Protein AF-Q9Z9C9-F1 (afdb_monomer)

Organism: Chlamydia pneumoniae (NCBI:txid83558)

Nearest PDB structures (foldseek):
  5h6o-assembly1_A  TM=8.754E-01  e=2.403E-16  Vibrio cholerae
  4mlq-assembly1_A  TM=8.747E-01  e=1.125E-15  Priestia megaterium
  5ov6-assembly1_A  TM=8.388E-01  e=1.574E-15  Priestia megaterium
  5ov5-assembly1_A  TM=8.427E-01  e=5.633E-15  Priestia megaterium
  5ov4-assembly1_A  TM=8.118E-01  e=3.079E-15  Priestia megaterium

Mean predicted aligned error: 3.87 Å

Structure (mmCIF, N/CA/C/O backbone):
data_AF-Q9Z9C9-F1
#
_entry.id   AF-Q9Z9C9-F1
#
loop_
_atom_site.group_PDB
_atom_site.id
_atom_site.type_symbol
_atom_site.label_atom_id
_atom_site.label_alt_id
_atom_site.label_comp_id
_atom_site.label_asym_id
_atom_site.label_entity_id
_atom_site.label_seq_id
_atom_site.pdbx_PDB_ins_code
_atom_site.Cartn_x
_atom_site.Cartn_y
_atom_site.Cartn_z
_atom_site.occupancy
_atom_site.B_iso_or_equiv
_atom_site.auth_seq_id
_atom_site.auth_comp_id
_atom_site.auth_asym_id
_atom_site.auth_atom_id
_atom_site.pdbx_PDB_model_num
ATOM 1 N N . MET A 1 1 ? -10.775 2.055 28.359 1.00 61.12 1 MET A N 1
ATOM 2 C CA . MET A 1 1 ? -11.093 1.690 26.958 1.00 61.12 1 MET A CA 1
ATOM 3 C C . MET A 1 1 ? -10.958 0.187 26.729 1.00 61.12 1 MET A C 1
ATOM 5 O O . MET A 1 1 ? -11.946 -0.417 26.340 1.00 61.12 1 MET A O 1
ATOM 9 N N . LEU A 1 2 ? -9.813 -0.433 27.066 1.00 72.75 2 LEU A N 1
ATOM 10 C CA . LEU A 1 2 ? -9.635 -1.893 26.977 1.00 72.75 2 LEU A CA 1
ATOM 11 C C . LEU A 1 2 ? -10.763 -2.685 27.653 1.00 72.75 2 LEU A C 1
ATOM 13 O O . LEU A 1 2 ? -11.357 -3.546 27.015 1.00 72.75 2 LEU A O 1
ATOM 17 N N . SER A 1 3 ? -11.109 -2.349 28.904 1.00 75.12 3 SER A N 1
ATOM 18 C CA . SER A 1 3 ? -12.158 -3.047 29.666 1.00 75.12 3 SER A CA 1
ATOM 19 C C . SER A 1 3 ? -13.507 -3.103 28.944 1.00 75.12 3 SER A C 1
ATOM 21 O O . SER A 1 3 ? -14.187 -4.116 29.036 1.00 75.12 3 SER A O 1
ATOM 23 N N . VAL A 1 4 ? -13.852 -2.057 28.182 1.00 89.44 4 VAL A N 1
ATOM 24 C CA . VAL A 1 4 ? -15.104 -1.984 27.416 1.00 89.44 4 VAL A CA 1
ATOM 25 C C . VAL A 1 4 ? -15.107 -3.011 26.288 1.00 89.44 4 VAL A C 1
ATOM 27 O O . VAL A 1 4 ? -16.108 -3.681 26.087 1.00 89.44 4 VAL A O 1
ATOM 30 N N . CYS A 1 5 ? -13.986 -3.201 25.587 1.00 92.81 5 CYS A N 1
ATOM 31 C CA . CYS A 1 5 ? -13.915 -4.198 24.515 1.00 92.81 5 CYS A CA 1
ATOM 32 C C . CYS A 1 5 ? -14.002 -5.634 25.060 1.00 92.81 5 CYS A C 1
ATOM 34 O O . CYS A 1 5 ? -14.605 -6.492 24.426 1.00 92.81 5 CYS A O 1
ATOM 36 N N . TYR A 1 6 ? -13.457 -5.897 26.256 1.00 94.31 6 TYR A N 1
ATOM 37 C CA . TYR A 1 6 ? -13.533 -7.219 26.894 1.00 94.31 6 TYR A CA 1
ATOM 38 C C . TYR A 1 6 ? -14.922 -7.574 27.443 1.00 94.31 6 TYR A C 1
ATOM 40 O O . TYR A 1 6 ? -15.181 -8.763 27.641 1.00 94.31 6 TYR A O 1
ATOM 48 N N . SER A 1 7 ? -15.793 -6.590 27.688 1.00 93.06 7 SER A N 1
ATOM 49 C CA . SER A 1 7 ? -17.176 -6.797 28.140 1.00 93.06 7 SER A CA 1
ATOM 50 C C . SER A 1 7 ? -18.229 -6.584 27.047 1.00 93.06 7 SER A C 1
ATOM 52 O O . SER A 1 7 ? -19.399 -6.893 27.264 1.00 93.06 7 SER A O 1
ATOM 54 N N . ASP A 1 8 ? -17.843 -6.078 25.874 1.00 93.56 8 ASP A N 1
ATOM 55 C CA . ASP A 1 8 ? -18.760 -5.846 24.761 1.00 93.56 8 ASP A CA 1
ATOM 56 C C . ASP A 1 8 ? -19.165 -7.174 24.080 1.00 93.56 8 ASP A C 1
ATOM 58 O O . ASP A 1 8 ? -18.287 -7.935 23.659 1.00 93.56 8 ASP A O 1
ATOM 62 N N . PRO A 1 9 ? -20.468 -7.473 23.910 1.00 91.88 9 PRO A N 1
ATOM 63 C CA . PRO A 1 9 ? -20.922 -8.727 23.297 1.00 91.88 9 PRO A CA 1
ATOM 64 C C . PRO A 1 9 ? -20.456 -8.945 21.851 1.00 91.88 9 PRO A C 1
ATOM 66 O O . PRO A 1 9 ? -20.365 -10.084 21.407 1.00 91.88 9 PRO A O 1
ATOM 69 N N . CYS A 1 10 ? -20.156 -7.876 21.106 1.00 91.38 10 CYS A N 1
ATOM 70 C CA . CYS A 1 10 ? -19.649 -7.962 19.738 1.00 91.38 10 CYS A CA 1
ATOM 71 C C . CYS A 1 10 ? -18.127 -8.169 19.697 1.00 91.38 10 CYS A C 1
ATOM 73 O O . CYS A 1 10 ? -17.629 -8.781 18.756 1.00 91.38 10 CYS A O 1
ATOM 75 N N . LEU A 1 11 ? -17.378 -7.633 20.669 1.00 94.69 11 LEU A N 1
ATOM 76 C CA . LEU A 1 11 ? -15.908 -7.584 20.616 1.00 94.69 11 LEU A CA 1
ATOM 77 C C . LEU A 1 11 ? -15.209 -8.600 21.529 1.00 94.69 11 LEU A C 1
ATOM 79 O O . LEU A 1 11 ? -14.097 -9.040 21.226 1.00 94.69 11 LEU A O 1
ATOM 83 N N . SER A 1 12 ? -15.847 -8.977 22.636 1.00 95.44 12 SER A N 1
ATOM 84 C CA . SER A 1 12 ? -15.222 -9.730 23.728 1.00 95.44 12 SER A CA 1
ATOM 85 C C . SER A 1 12 ? -14.634 -11.071 23.294 1.00 95.44 12 SER A C 1
ATOM 87 O O . SER A 1 12 ? -13.514 -11.387 23.695 1.00 95.44 12 SER A O 1
ATOM 89 N N . ASP A 1 13 ? -15.313 -11.828 22.430 1.00 96.44 13 ASP A N 1
ATOM 90 C CA . ASP A 1 13 ? -14.799 -13.108 21.931 1.00 96.44 13 ASP A CA 1
ATOM 91 C C . ASP A 1 13 ? -13.502 -12.954 21.123 1.00 96.44 13 ASP A C 1
ATOM 93 O O . ASP A 1 13 ? -12.613 -13.804 21.229 1.00 96.44 13 ASP A O 1
ATOM 97 N N . PHE A 1 14 ? -13.343 -11.855 20.376 1.00 95.94 14 PHE A N 1
ATOM 98 C CA . PHE A 1 14 ? -12.092 -11.548 19.677 1.00 95.94 14 PHE A CA 1
ATOM 99 C C . PHE A 1 14 ? -10.988 -11.173 20.672 1.00 95.94 14 PHE A C 1
ATOM 101 O O . PHE A 1 14 ? -9.888 -11.725 20.622 1.00 95.94 14 PHE A O 1
ATOM 108 N N . CYS A 1 15 ? -11.282 -10.275 21.620 1.00 95.81 15 CYS A N 1
ATOM 109 C CA . CYS A 1 15 ? -10.322 -9.830 22.636 1.00 95.81 15 CYS A CA 1
ATOM 110 C C . CYS A 1 15 ? -9.852 -10.977 23.547 1.00 95.81 15 CYS A C 1
ATOM 112 O O . CYS A 1 15 ? -8.695 -11.006 23.965 1.00 95.81 15 CYS A O 1
ATOM 114 N N . GLN A 1 16 ? -10.737 -11.929 23.853 1.00 96.19 16 GLN A N 1
ATOM 115 C CA . GLN A 1 16 ? -10.456 -13.100 24.690 1.00 96.19 16 GLN A CA 1
ATOM 116 C C . GLN A 1 16 ? -9.817 -14.262 23.912 1.00 96.19 16 GLN A C 1
ATOM 118 O O . GLN A 1 16 ? -9.428 -15.250 24.535 1.00 96.19 16 GLN A O 1
ATOM 123 N N . GLY A 1 17 ? -9.693 -14.155 22.585 1.00 96.31 17 GLY A N 1
ATOM 124 C CA . GLY A 1 17 ? -9.130 -15.198 21.725 1.00 96.31 17 GLY A CA 1
ATOM 125 C C . GLY A 1 17 ? -10.049 -16.402 21.501 1.00 96.31 17 GLY A C 1
ATOM 126 O O . GLY A 1 17 ? -9.587 -17.439 21.034 1.00 96.31 17 GLY A O 1
ATOM 127 N N . LYS A 1 18 ? -11.344 -16.282 21.810 1.00 97.31 18 LYS A N 1
ATOM 128 C CA . LYS A 1 18 ? -12.356 -17.328 21.577 1.00 97.31 18 LYS A CA 1
ATOM 129 C C . LYS A 1 18 ? -12.759 -17.431 20.109 1.00 97.31 18 LYS A C 1
ATOM 131 O O . LYS A 1 18 ? -13.158 -18.499 19.656 1.00 97.31 18 LYS A O 1
ATOM 136 N N . ARG A 1 19 ? -12.645 -16.327 19.368 1.00 96.38 19 ARG A N 1
ATOM 137 C CA . ARG A 1 19 ? -12.976 -16.234 17.945 1.00 96.38 19 ARG A CA 1
ATOM 138 C C . ARG A 1 19 ? -11.874 -15.482 17.190 1.00 96.38 19 ARG A C 1
ATOM 140 O O . ARG A 1 19 ? -11.410 -14.457 17.692 1.00 96.38 19 ARG A O 1
ATOM 147 N N . PRO A 1 20 ? -11.469 -15.935 15.990 1.00 97.62 20 PRO A N 1
ATOM 148 C CA . PRO A 1 20 ? -10.523 -15.186 15.173 1.00 97.62 20 PRO A CA 1
ATOM 149 C C . PRO A 1 20 ? -11.178 -13.963 14.538 1.00 97.62 20 PRO A C 1
ATOM 151 O O . PRO A 1 20 ? -12.324 -14.038 14.094 1.00 97.62 20 PRO A O 1
ATOM 154 N N . LEU A 1 21 ? -10.414 -12.883 14.372 1.00 97.12 21 LEU A N 1
ATOM 155 C CA . LEU A 1 21 ? -10.750 -11.857 13.383 1.00 97.12 21 LEU A CA 1
ATOM 156 C C . LEU A 1 21 ? -10.562 -12.428 11.977 1.00 97.12 21 LEU A C 1
ATOM 158 O O . LEU A 1 21 ? -9.448 -12.806 11.611 1.00 97.12 21 LEU A O 1
ATOM 162 N N . ARG A 1 22 ? -11.621 -12.485 11.168 1.00 98.12 22 ARG A N 1
ATOM 163 C CA . ARG A 1 22 ? -11.512 -12.900 9.764 1.00 98.12 22 ARG A CA 1
ATOM 164 C C . ARG A 1 22 ? -11.149 -11.679 8.930 1.00 98.12 22 ARG A C 1
ATOM 166 O O . ARG A 1 22 ? -11.953 -10.758 8.800 1.00 98.12 22 ARG A O 1
ATOM 173 N N . ILE A 1 23 ? -9.942 -11.663 8.382 1.00 98.62 23 ILE A N 1
ATOM 174 C CA . ILE A 1 23 ? -9.369 -10.499 7.700 1.00 98.62 23 ILE A CA 1
ATOM 175 C C . ILE A 1 23 ? -9.247 -10.789 6.210 1.00 98.62 23 ILE A C 1
ATOM 177 O O . ILE A 1 23 ? -8.675 -11.809 5.828 1.00 98.62 23 ILE A O 1
ATOM 181 N N . ALA A 1 24 ? -9.749 -9.877 5.382 1.00 98.62 24 ALA A N 1
ATOM 182 C CA . ALA A 1 24 ? -9.534 -9.874 3.943 1.00 98.62 24 ALA A CA 1
ATOM 183 C C . ALA A 1 24 ? -8.289 -9.047 3.581 1.00 98.62 24 ALA A C 1
ATOM 185 O O . ALA A 1 24 ? -8.064 -7.962 4.126 1.00 98.62 24 ALA A O 1
ATOM 186 N N . SER A 1 25 ? -7.483 -9.539 2.638 1.00 98.44 25 SER A N 1
ATOM 187 C CA . SER A 1 25 ? -6.363 -8.779 2.066 1.00 98.44 25 SER A CA 1
ATOM 188 C C . SER A 1 25 ? -6.018 -9.231 0.643 1.00 98.44 25 SER A C 1
ATOM 190 O O . SER A 1 25 ? -6.495 -10.266 0.170 1.00 98.44 25 SER A O 1
ATOM 192 N N . ARG A 1 26 ? -5.168 -8.473 -0.059 1.00 97.88 26 ARG A N 1
ATOM 193 C CA . ARG A 1 26 ? -4.624 -8.896 -1.360 1.00 97.88 26 ARG A CA 1
ATOM 194 C C . ARG A 1 26 ? -3.679 -10.085 -1.187 1.00 97.88 26 ARG A C 1
ATOM 196 O O . ARG A 1 26 ? -2.975 -10.192 -0.184 1.00 97.88 26 ARG A O 1
ATOM 203 N N . ASN A 1 27 ? -3.595 -10.952 -2.191 1.00 96.31 27 ASN A N 1
ATOM 204 C CA . ASN A 1 27 ? -2.660 -12.082 -2.206 1.00 96.31 27 ASN A CA 1
ATOM 205 C C . ASN A 1 27 ? -1.222 -11.679 -2.598 1.00 96.31 27 ASN A C 1
ATOM 207 O O . ASN A 1 27 ? -0.571 -12.358 -3.384 1.00 96.31 27 ASN A O 1
ATOM 211 N N . SER A 1 28 ? -0.706 -10.576 -2.051 1.00 96.56 28 SER A N 1
ATOM 212 C CA . SER A 1 28 ? 0.703 -10.187 -2.203 1.00 96.56 28 SER A CA 1
ATOM 213 C C . SER A 1 28 ? 1.430 -10.283 -0.867 1.00 96.56 28 SER A C 1
ATOM 215 O O . SER A 1 28 ? 0.818 -10.129 0.192 1.00 96.56 28 SER A O 1
ATOM 217 N N . ASN A 1 29 ? 2.742 -10.518 -0.893 1.00 97.81 29 ASN A N 1
ATOM 218 C CA . ASN A 1 29 ? 3.537 -10.581 0.336 1.00 97.81 29 ASN A CA 1
ATOM 219 C C . ASN A 1 29 ? 3.483 -9.263 1.111 1.00 97.81 29 ASN A C 1
ATOM 221 O O . ASN A 1 29 ? 3.359 -9.283 2.332 1.00 97.81 29 ASN A O 1
ATOM 225 N N . LEU A 1 30 ? 3.487 -8.122 0.407 1.00 98.12 30 LEU A N 1
ATOM 226 C CA . LEU A 1 30 ? 3.343 -6.813 1.040 1.00 98.12 30 LEU A CA 1
ATOM 227 C C . LEU A 1 30 ? 2.017 -6.716 1.800 1.00 98.12 30 LEU A C 1
ATOM 229 O O . LEU A 1 30 ? 2.012 -6.337 2.965 1.00 98.12 30 LEU A O 1
ATOM 233 N N . ALA A 1 31 ? 0.906 -7.093 1.167 1.00 98.12 31 ALA A N 1
ATOM 234 C CA . ALA A 1 31 ? -0.412 -7.025 1.791 1.00 98.12 31 ALA A CA 1
ATOM 235 C C . ALA A 1 31 ? -0.535 -7.973 2.997 1.00 98.12 31 ALA A C 1
ATOM 237 O O . ALA A 1 31 ? -1.044 -7.587 4.049 1.00 98.12 31 ALA A O 1
ATOM 238 N N . LYS A 1 32 ? 0.037 -9.179 2.905 1.00 98.56 32 LYS A N 1
ATOM 239 C CA . LYS A 1 32 ? 0.142 -10.108 4.042 1.00 98.56 32 LYS A CA 1
ATOM 240 C C . LYS A 1 32 ? 0.964 -9.502 5.186 1.00 98.56 32 LYS A C 1
ATOM 242 O O . LYS A 1 32 ? 0.516 -9.527 6.330 1.00 98.56 32 LYS A O 1
ATOM 247 N N . ALA A 1 33 ? 2.117 -8.899 4.890 1.00 98.56 33 ALA A N 1
ATOM 248 C CA . ALA A 1 33 ? 2.952 -8.227 5.889 1.00 98.56 33 ALA A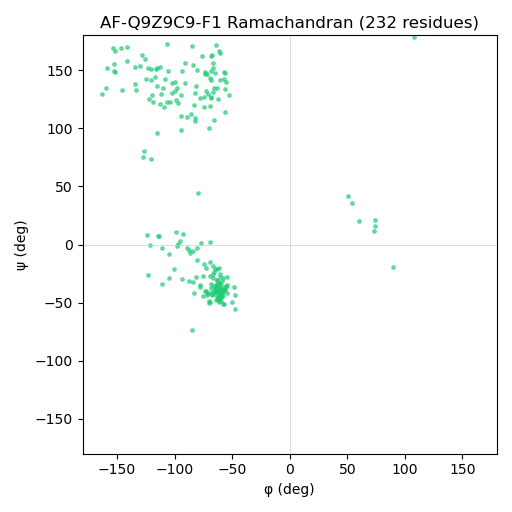 CA 1
ATOM 249 C C . ALA A 1 33 ? 2.205 -7.076 6.587 1.00 98.56 33 ALA A C 1
ATOM 251 O O . ALA A 1 33 ? 2.300 -6.933 7.803 1.00 98.56 33 ALA A O 1
ATOM 252 N N . GLN A 1 34 ? 1.391 -6.314 5.852 1.00 98.62 34 GLN A N 1
ATOM 253 C CA . GLN A 1 34 ? 0.543 -5.251 6.406 1.00 98.62 34 GLN A CA 1
ATOM 254 C C . GLN A 1 34 ? -0.520 -5.787 7.377 1.00 98.62 34 GLN A C 1
ATOM 256 O O . GLN A 1 34 ? -0.768 -5.179 8.420 1.00 98.62 34 GLN A O 1
ATOM 261 N N . VAL A 1 35 ? -1.127 -6.943 7.079 1.00 98.62 35 VAL A N 1
ATOM 262 C CA . VAL A 1 35 ? -2.038 -7.613 8.022 1.00 98.62 35 VAL A CA 1
ATOM 263 C C . VAL A 1 35 ? -1.292 -7.989 9.302 1.00 98.62 35 VAL A C 1
ATOM 265 O O . VAL A 1 35 ? -1.761 -7.680 10.396 1.00 98.62 35 VAL A O 1
ATOM 268 N N . HIS A 1 36 ? -0.115 -8.606 9.180 1.00 98.19 36 HIS A N 1
ATOM 269 C CA . HIS A 1 36 ? 0.695 -8.987 10.338 1.00 98.19 36 HIS A CA 1
ATOM 270 C C . HIS A 1 36 ? 1.134 -7.781 11.179 1.00 98.19 36 HIS A C 1
ATOM 272 O O . HIS A 1 36 ? 1.037 -7.847 12.403 1.00 98.19 36 HIS A O 1
ATOM 278 N N . GLU A 1 37 ? 1.545 -6.675 10.553 1.00 98.00 37 GLU A N 1
ATOM 279 C CA . GLU A 1 37 ? 1.861 -5.409 11.231 1.00 98.00 37 GLU A CA 1
ATOM 280 C C . GLU A 1 37 ? 0.664 -4.911 12.050 1.00 98.00 37 GLU A C 1
ATOM 282 O O . GLU A 1 37 ? 0.786 -4.671 13.251 1.00 98.00 37 GLU A O 1
ATOM 287 N N . CYS A 1 38 ? -0.516 -4.831 11.430 1.00 97.06 38 CYS A N 1
ATOM 288 C CA . CYS A 1 38 ? -1.737 -4.370 12.088 1.00 97.06 38 CYS A CA 1
ATOM 289 C C . CYS A 1 38 ? -2.111 -5.249 13.294 1.00 97.06 38 CYS A C 1
ATOM 291 O O . CYS A 1 38 ? -2.391 -4.741 14.383 1.00 97.06 38 CYS A O 1
ATOM 293 N N . ILE A 1 39 ? -2.051 -6.575 13.137 1.00 97.19 39 ILE A N 1
ATOM 294 C CA . ILE A 1 39 ? -2.353 -7.510 14.227 1.00 97.19 39 ILE A CA 1
ATOM 295 C C . ILE A 1 39 ? -1.294 -7.460 15.327 1.00 97.19 39 ILE A C 1
ATOM 297 O O . ILE A 1 39 ? -1.642 -7.538 16.505 1.00 97.19 39 ILE A O 1
ATOM 301 N N . SER A 1 40 ? -0.018 -7.301 14.975 1.00 96.94 40 SER A N 1
ATOM 302 C CA . SER A 1 40 ? 1.055 -7.136 15.956 1.00 96.94 40 SER A CA 1
ATOM 303 C C . SER A 1 40 ? 0.818 -5.902 16.826 1.00 96.94 40 SER A C 1
ATOM 305 O O . SER A 1 40 ? 0.927 -5.991 18.046 1.00 96.94 40 SER A O 1
ATOM 307 N N . LEU A 1 41 ? 0.416 -4.778 16.222 1.00 95.56 41 LEU A N 1
ATOM 308 C CA . LEU A 1 41 ? 0.066 -3.557 16.953 1.00 95.56 41 LEU A CA 1
ATOM 309 C C . LEU A 1 41 ? -1.157 -3.763 17.858 1.00 95.56 41 LEU A C 1
ATOM 311 O O . LEU A 1 41 ? -1.140 -3.348 19.015 1.00 95.56 41 LEU A O 1
ATOM 315 N N . LEU A 1 42 ? -2.209 -4.434 17.374 1.00 95.56 42 LEU A N 1
ATOM 316 C CA . LEU A 1 42 ? -3.391 -4.734 18.192 1.00 95.56 42 LEU A CA 1
ATOM 317 C C . LEU A 1 42 ? -3.085 -5.667 19.365 1.00 95.56 42 LEU A C 1
ATOM 319 O O . LEU A 1 42 ? -3.679 -5.514 20.431 1.00 95.56 42 LEU A O 1
ATOM 323 N N . ARG A 1 43 ? -2.171 -6.626 19.205 1.00 96.62 43 ARG A N 1
ATOM 324 C CA . ARG A 1 43 ? -1.812 -7.582 20.265 1.00 96.62 43 ARG A CA 1
ATOM 325 C C . ARG A 1 43 ? -1.140 -6.933 21.469 1.00 96.62 43 ARG A C 1
ATOM 327 O O . ARG A 1 43 ? -1.271 -7.462 22.568 1.00 96.62 43 ARG A O 1
ATOM 334 N N . SER A 1 44 ? -0.516 -5.766 21.307 1.00 94.94 44 SER A N 1
ATOM 335 C CA . SER A 1 44 ? -0.039 -4.961 22.442 1.00 94.94 44 SER A CA 1
ATOM 336 C C . SER A 1 44 ? -1.175 -4.504 23.371 1.00 94.94 44 SER A C 1
ATOM 338 O O . SER A 1 44 ? -0.930 -4.191 24.532 1.00 94.94 44 SER A O 1
ATOM 340 N N . TRP A 1 45 ? -2.416 -4.497 22.877 1.00 94.81 45 TRP A N 1
ATOM 341 C CA . TRP A 1 45 ? -3.624 -4.067 23.588 1.00 94.81 45 TRP A CA 1
ATOM 342 C C . TRP A 1 45 ? -4.565 -5.239 23.904 1.00 94.81 45 TRP A C 1
ATOM 344 O O . TRP A 1 45 ? -5.199 -5.278 24.961 1.00 94.81 45 TRP A O 1
ATOM 354 N N . TYR A 1 46 ? -4.617 -6.230 23.015 1.00 96.06 46 TYR A N 1
ATOM 355 C CA . TYR A 1 46 ? -5.436 -7.434 23.136 1.00 96.06 46 TYR A CA 1
ATOM 356 C C . TYR A 1 46 ? -4.561 -8.689 22.965 1.00 96.06 46 TYR A C 1
ATOM 358 O O . TYR A 1 46 ? -4.541 -9.280 21.886 1.00 96.06 46 TYR A O 1
ATOM 366 N N . PRO A 1 47 ? -3.826 -9.132 24.004 1.00 96.44 47 PRO A N 1
ATOM 367 C CA . PRO A 1 47 ? -2.787 -10.160 23.854 1.00 96.44 47 PRO A CA 1
ATOM 368 C C . PRO A 1 47 ? -3.277 -11.518 23.336 1.00 96.44 47 PRO A C 1
ATOM 370 O O . PRO A 1 47 ? -2.520 -12.242 22.695 1.00 96.44 47 PRO A O 1
ATOM 373 N N . LYS A 1 48 ? -4.543 -11.871 23.596 1.00 97.19 48 LYS A N 1
ATOM 374 C CA . LYS A 1 48 ? -5.149 -13.136 23.144 1.00 97.19 48 LYS A CA 1
ATOM 375 C C . LYS A 1 48 ? -5.751 -13.058 21.740 1.00 97.19 48 LYS A C 1
ATOM 377 O O . LYS A 1 48 ? -6.177 -14.080 21.208 1.00 97.19 48 LYS A O 1
ATOM 382 N N . LEU A 1 49 ? -5.799 -11.868 21.140 1.00 97.56 49 LEU A N 1
ATOM 383 C CA . LEU A 1 49 ? -6.365 -11.668 19.814 1.00 97.56 49 LEU A CA 1
ATOM 384 C C . LEU A 1 49 ? -5.563 -12.453 18.775 1.00 97.56 49 LEU A C 1
ATOM 386 O O . LEU A 1 49 ? -4.329 -12.429 18.730 1.00 97.56 49 LEU A O 1
ATOM 390 N N . TRP A 1 50 ? -6.276 -13.143 17.899 1.00 97.50 50 TRP A N 1
ATOM 391 C CA . TRP A 1 50 ? -5.712 -13.840 16.753 1.00 97.50 50 TRP A CA 1
ATOM 392 C C . TRP A 1 50 ? -6.641 -13.687 15.553 1.00 97.50 50 TRP A C 1
ATOM 394 O O . TRP A 1 50 ? -7.744 -13.147 15.664 1.00 97.50 50 TRP A O 1
ATOM 404 N N . PHE A 1 51 ? -6.163 -14.091 14.382 1.00 98.25 51 PHE A N 1
ATOM 405 C CA . PHE A 1 51 ? -6.844 -13.821 13.127 1.00 98.25 51 PHE A CA 1
ATOM 406 C C . PHE A 1 51 ? -6.761 -15.008 12.178 1.00 98.25 51 PHE A C 1
ATOM 408 O O . PHE A 1 51 ? -5.863 -15.845 12.275 1.00 98.25 51 PHE A O 1
ATOM 415 N N . GLN A 1 52 ? -7.700 -15.029 11.242 1.00 98.44 52 GLN A N 1
ATOM 416 C CA . GLN A 1 52 ? -7.718 -15.903 10.084 1.00 98.44 52 GLN A CA 1
ATOM 417 C C . GLN A 1 52 ? -7.682 -15.022 8.837 1.00 98.44 52 GLN A C 1
ATOM 419 O O . GLN A 1 52 ? -8.539 -14.159 8.652 1.00 98.44 52 GLN A O 1
ATOM 424 N N . LEU A 1 53 ? -6.685 -15.231 7.982 1.00 98.62 53 LEU A N 1
ATOM 425 C CA . LEU A 1 53 ? -6.495 -14.447 6.768 1.00 98.62 53 LEU A CA 1
ATOM 426 C C . LEU A 1 53 ? -7.154 -15.131 5.571 1.00 98.62 53 LEU A C 1
ATOM 428 O O . LEU A 1 53 ? -6.879 -16.295 5.296 1.00 98.62 53 LEU A O 1
ATOM 432 N N . SER A 1 54 ? -7.977 -14.389 4.835 1.00 98.62 54 SER A N 1
ATOM 433 C CA . SER A 1 54 ? -8.443 -14.767 3.500 1.00 98.62 54 SER A CA 1
ATOM 434 C C . SER A 1 54 ? -7.855 -13.800 2.483 1.00 98.62 54 SER A C 1
ATOM 436 O O . SER A 1 54 ? -8.063 -12.590 2.570 1.00 98.62 54 SER A O 1
ATOM 438 N N . THR A 1 55 ? -7.099 -14.325 1.522 1.00 98.31 55 THR A N 1
ATOM 439 C CA . THR A 1 55 ? -6.492 -13.508 0.469 1.00 98.31 55 THR A CA 1
ATOM 440 C C . THR A 1 55 ? -7.197 -13.682 -0.860 1.00 98.31 55 THR A C 1
ATOM 442 O O . THR A 1 55 ? -7.683 -14.766 -1.174 1.00 98.31 55 THR A O 1
ATOM 445 N N . THR A 1 56 ? -7.199 -12.633 -1.672 1.00 97.81 56 THR A N 1
ATOM 446 C CA . THR A 1 56 ? -7.753 -12.677 -3.028 1.00 97.81 56 THR A CA 1
ATOM 447 C C . THR A 1 56 ? -6.981 -11.769 -3.979 1.00 97.81 56 THR A C 1
ATOM 449 O O . THR A 1 56 ? -6.141 -10.973 -3.555 1.00 97.81 56 THR A O 1
ATOM 452 N N . GLU A 1 57 ? -7.252 -11.912 -5.269 1.00 95.19 57 GLU A N 1
ATOM 453 C CA . GLU A 1 57 ? -6.732 -11.043 -6.318 1.00 95.19 57 GLU A CA 1
ATOM 454 C C . GLU A 1 57 ? -7.773 -9.994 -6.696 1.00 95.19 57 GLU A C 1
ATOM 456 O O . GLU A 1 57 ? -8.947 -10.298 -6.935 1.00 95.19 57 GLU A O 1
ATOM 461 N N . THR A 1 58 ? -7.319 -8.756 -6.808 1.00 94.38 58 THR A N 1
ATOM 462 C CA . THR A 1 58 ? -8.123 -7.622 -7.279 1.00 94.38 58 THR A CA 1
ATOM 463 C C . THR A 1 58 ? -8.110 -7.542 -8.802 1.00 94.38 58 THR A C 1
ATOM 465 O O . THR A 1 58 ? -7.332 -8.243 -9.462 1.00 94.38 58 THR A O 1
ATOM 468 N N . THR A 1 59 ? -8.945 -6.685 -9.390 1.00 93.19 59 THR A N 1
ATOM 469 C CA . THR A 1 59 ? -8.856 -6.412 -10.835 1.00 93.19 59 THR A CA 1
ATOM 470 C C . THR A 1 59 ? -7.462 -5.904 -11.208 1.00 93.19 59 THR A C 1
ATOM 472 O O . THR A 1 59 ? -6.897 -6.343 -12.204 1.00 93.19 59 THR A O 1
ATOM 475 N N . GLY A 1 60 ? -6.843 -5.072 -10.371 1.00 89.38 60 GLY A N 1
ATOM 476 C CA . GLY A 1 60 ? -5.514 -4.517 -10.614 1.00 89.38 60 GLY A CA 1
ATOM 477 C C . GLY A 1 60 ? -4.346 -5.473 -10.417 1.00 89.38 60 GLY A C 1
ATOM 478 O O . GLY A 1 60 ? -3.250 -5.198 -10.920 1.00 89.38 60 GLY A O 1
ATOM 479 N N . ASP A 1 61 ? -4.569 -6.598 -9.736 1.00 90.81 61 ASP A N 1
ATOM 480 C CA . ASP A 1 61 ? -3.618 -7.714 -9.708 1.00 90.81 61 ASP A CA 1
ATOM 481 C C . ASP A 1 61 ? -3.615 -8.472 -11.046 1.00 90.81 61 ASP A C 1
ATOM 483 O O . ASP A 1 61 ? -2.549 -8.830 -11.552 1.00 90.81 61 ASP A O 1
ATOM 487 N N . ARG A 1 62 ? -4.800 -8.658 -11.644 1.00 91.44 62 ARG A N 1
ATOM 488 C CA . ARG A 1 62 ? -5.006 -9.422 -12.885 1.00 91.44 62 ARG A CA 1
ATOM 489 C C . ARG A 1 62 ? -4.732 -8.603 -14.148 1.00 91.44 62 ARG A C 1
ATOM 491 O O . ARG A 1 62 ? -4.108 -9.097 -15.085 1.00 91.44 62 ARG A O 1
ATOM 498 N N . GLU A 1 63 ? -5.166 -7.347 -14.174 1.00 90.44 63 GLU A N 1
ATOM 499 C CA . GLU A 1 63 ? -5.060 -6.459 -15.331 1.00 90.44 63 GLU A CA 1
ATOM 500 C C . GLU A 1 63 ? -3.795 -5.596 -15.253 1.00 90.44 63 GLU A C 1
ATOM 502 O O . GLU A 1 63 ? -3.745 -4.569 -14.566 1.00 90.44 63 GLU A O 1
ATOM 507 N N . LYS A 1 64 ? -2.746 -6.022 -15.966 1.00 86.25 64 LYS A N 1
ATOM 508 C CA . LYS A 1 64 ? -1.425 -5.372 -15.974 1.00 86.25 64 LYS A CA 1
ATOM 509 C C . LYS A 1 64 ? -1.190 -4.428 -17.169 1.00 86.25 64 LYS A C 1
ATOM 511 O O . LYS A 1 64 ? -0.129 -3.821 -17.221 1.00 86.25 64 LYS A O 1
ATOM 516 N N . LYS A 1 65 ? -2.127 -4.266 -18.108 1.00 86.19 65 LYS A N 1
ATOM 517 C CA . LYS A 1 65 ? -1.969 -3.428 -19.317 1.00 86.19 65 LYS A CA 1
ATOM 518 C C . LYS A 1 65 ? -2.491 -2.006 -19.149 1.00 86.19 65 LYS A C 1
ATOM 520 O O . LYS A 1 65 ? -1.972 -1.101 -19.790 1.00 86.19 65 LYS A O 1
ATOM 525 N N . ILE A 1 66 ? -3.503 -1.797 -18.306 1.00 83.31 66 ILE A N 1
ATOM 526 C CA . ILE A 1 66 ? -4.070 -0.458 -18.082 1.00 83.31 66 ILE A CA 1
ATOM 527 C C . ILE A 1 66 ? -3.042 0.422 -17.344 1.00 83.31 66 ILE A C 1
ATOM 529 O O . ILE A 1 66 ? -2.573 0.022 -16.277 1.00 83.31 66 ILE A O 1
ATOM 533 N N . PRO A 1 67 ? -2.680 1.614 -17.847 1.00 80.69 67 PRO A N 1
ATOM 534 C CA . PRO A 1 67 ? -1.818 2.543 -17.116 1.00 80.69 67 PRO A CA 1
ATOM 535 C C . PRO A 1 67 ? -2.385 2.895 -15.734 1.00 80.69 67 PRO A C 1
ATOM 537 O O . PRO A 1 67 ? -3.568 3.209 -15.605 1.00 80.69 67 PRO A O 1
ATOM 540 N N . LEU A 1 68 ? -1.548 2.863 -14.687 1.00 84.06 68 LEU A N 1
ATOM 541 C CA . LEU A 1 68 ? -2.027 3.008 -13.301 1.00 84.06 68 LEU A CA 1
ATOM 542 C C . LEU A 1 68 ? -2.695 4.358 -13.030 1.00 84.06 68 LEU A C 1
ATOM 544 O O . LEU A 1 68 ? -3.678 4.402 -12.301 1.00 84.06 68 LEU A O 1
ATOM 548 N N . HIS A 1 69 ? -2.221 5.431 -13.660 1.00 80.44 69 HIS A N 1
ATOM 549 C CA . HIS A 1 69 ? -2.796 6.766 -13.502 1.00 80.44 69 HIS A CA 1
ATOM 550 C C . HIS A 1 69 ? -4.247 6.893 -13.999 1.00 80.44 69 HIS A C 1
ATOM 552 O O . HIS A 1 69 ? -4.949 7.798 -13.568 1.00 80.44 69 HIS A O 1
ATOM 558 N N . LEU A 1 70 ? -4.713 5.994 -14.878 1.00 82.00 70 LEU A N 1
ATOM 559 C CA . LEU A 1 70 ? -6.104 5.982 -15.355 1.00 82.00 70 LEU A CA 1
ATOM 560 C C . LEU A 1 70 ? -7.070 5.314 -14.369 1.00 82.00 70 LEU A C 1
ATOM 562 O O . LEU A 1 70 ? -8.282 5.410 -14.531 1.00 82.00 70 LEU A O 1
ATOM 566 N N . VAL A 1 71 ? -6.535 4.610 -13.372 1.00 83.50 71 VAL A N 1
ATOM 567 C CA . VAL A 1 71 ? -7.297 3.846 -12.374 1.00 83.50 71 VAL A CA 1
ATOM 568 C C . VAL A 1 71 ? -6.953 4.269 -10.942 1.00 83.50 71 VAL A C 1
ATOM 570 O O . VAL A 1 71 ? -7.397 3.624 -9.989 1.00 83.50 71 VAL A O 1
ATOM 573 N N . GLU A 1 72 ? -6.178 5.345 -10.766 1.00 78.88 72 GLU A N 1
ATOM 574 C CA . GLU A 1 72 ? -5.942 5.963 -9.457 1.00 78.88 72 GLU A CA 1
ATOM 575 C C . GLU A 1 72 ? -7.288 6.373 -8.825 1.00 78.88 72 GLU A C 1
ATOM 577 O O . GLU A 1 72 ? -8.215 6.792 -9.514 1.00 78.88 72 GLU A O 1
ATOM 582 N N . ASN A 1 73 ? -7.410 6.212 -7.503 1.00 80.25 73 ASN A N 1
ATOM 583 C CA . ASN A 1 73 ? -8.629 6.491 -6.725 1.00 80.25 73 ASN A CA 1
ATOM 584 C C . ASN A 1 73 ? -9.879 5.675 -7.118 1.00 80.25 73 ASN A C 1
ATOM 586 O O . ASN A 1 73 ? -10.997 6.055 -6.769 1.00 80.25 73 ASN A O 1
ATOM 590 N N . SER A 1 74 ? -9.708 4.538 -7.797 1.00 88.38 74 SER A N 1
ATOM 591 C CA . SER A 1 74 ? -10.790 3.599 -8.117 1.00 88.38 74 SER A CA 1
ATOM 592 C C . SER A 1 74 ? -10.726 2.323 -7.265 1.00 88.38 74 SER A C 1
ATOM 594 O O . SER A 1 74 ? -9.746 2.06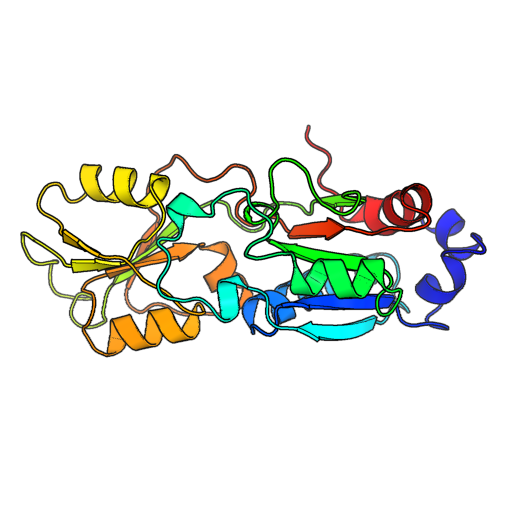4 -6.568 1.00 88.38 74 SER A O 1
ATOM 596 N N . TYR A 1 75 ? -11.748 1.469 -7.365 1.00 90.19 75 TYR A N 1
ATOM 597 C CA . TYR A 1 75 ? -11.792 0.165 -6.686 1.00 90.19 75 TYR A CA 1
ATOM 598 C C . TYR A 1 75 ? -10.797 -0.867 -7.246 1.00 90.19 75 TYR A C 1
ATOM 600 O O . TYR A 1 75 ? -10.766 -2.004 -6.781 1.00 90.19 75 TYR A O 1
ATOM 608 N N . PHE A 1 76 ? -9.968 -0.499 -8.229 1.00 91.88 76 PHE A N 1
ATOM 609 C CA . PHE A 1 76 ? -9.082 -1.401 -8.972 1.00 91.88 76 PHE A CA 1
ATOM 610 C C . PHE A 1 76 ? -8.147 -2.235 -8.083 1.00 91.88 76 PHE A C 1
ATOM 612 O O . PHE A 1 76 ? -7.794 -3.348 -8.458 1.00 91.88 76 PHE A O 1
ATOM 619 N N . PHE A 1 77 ? -7.778 -1.744 -6.894 1.00 93.25 77 PHE A N 1
ATOM 620 C CA . PHE A 1 77 ? -6.955 -2.473 -5.918 1.00 93.25 77 PHE A CA 1
ATOM 621 C C . PHE A 1 77 ? -7.680 -2.848 -4.619 1.00 93.25 77 PHE A C 1
ATOM 623 O O . PHE A 1 77 ? -7.036 -3.338 -3.685 1.00 93.25 77 PHE A O 1
ATOM 630 N N . THR A 1 78 ? -8.993 -2.634 -4.528 1.00 95.38 78 THR A N 1
ATOM 631 C CA . THR A 1 78 ? -9.775 -2.944 -3.318 1.00 95.38 78 THR A CA 1
ATOM 632 C C . THR A 1 78 ? -10.929 -3.905 -3.581 1.00 95.38 78 THR A C 1
ATOM 634 O O . THR A 1 78 ? -11.275 -4.670 -2.688 1.00 95.38 78 THR A O 1
ATOM 637 N N . ASP A 1 79 ? -11.460 -3.955 -4.802 1.00 95.31 79 ASP A N 1
ATOM 638 C CA . ASP A 1 79 ? -12.687 -4.661 -5.181 1.00 95.31 79 ASP A CA 1
ATOM 639 C C . ASP A 1 79 ? -12.801 -6.110 -4.678 1.00 95.31 79 ASP A C 1
ATOM 641 O O . ASP A 1 79 ? -13.763 -6.460 -3.992 1.00 95.31 79 ASP A O 1
ATOM 645 N N . GLY A 1 80 ? -11.820 -6.961 -4.977 1.00 95.81 80 GLY A N 1
ATOM 646 C CA . GLY A 1 80 ? -11.824 -8.363 -4.572 1.00 95.81 80 GLY A CA 1
ATOM 647 C C . GLY A 1 80 ? -11.790 -8.506 -3.054 1.00 95.81 80 GLY A C 1
ATOM 648 O O . GLY A 1 80 ? -12.492 -9.347 -2.492 1.00 95.81 80 GLY A O 1
ATOM 649 N N . VAL A 1 81 ? -11.007 -7.656 -2.388 1.00 98.25 81 VAL A N 1
ATOM 650 C CA . VAL A 1 81 ? -10.848 -7.659 -0.930 1.00 98.25 81 VAL A CA 1
ATOM 651 C C . VAL A 1 81 ? -12.141 -7.202 -0.253 1.00 98.25 81 VAL A C 1
ATOM 653 O O . VAL A 1 81 ? -12.659 -7.905 0.616 1.00 98.25 81 VAL A O 1
ATOM 656 N N . ASP A 1 82 ? -12.707 -6.082 -0.701 1.00 98.06 82 ASP A N 1
ATOM 657 C CA . ASP A 1 82 ? -13.950 -5.514 -0.178 1.00 98.06 82 ASP A CA 1
ATOM 658 C C . ASP A 1 82 ? -15.123 -6.484 -0.376 1.00 98.06 82 ASP A C 1
ATOM 660 O O . ASP A 1 82 ? -15.979 -6.635 0.500 1.00 98.06 82 ASP A O 1
ATOM 664 N N . ALA A 1 83 ? -15.145 -7.219 -1.493 1.00 97.69 83 ALA A N 1
ATOM 665 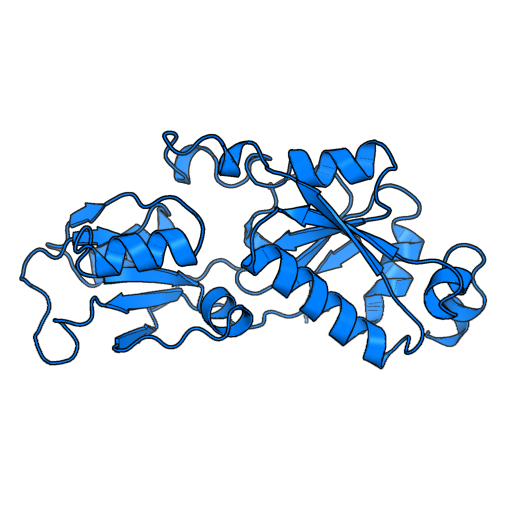C CA . ALA A 1 83 ? -16.172 -8.217 -1.774 1.00 97.69 83 ALA A CA 1
ATOM 666 C C . ALA A 1 83 ? -16.219 -9.345 -0.728 1.00 97.69 83 ALA A C 1
ATOM 668 O O . ALA A 1 83 ? -17.307 -9.848 -0.435 1.00 97.69 83 ALA A O 1
ATOM 669 N N . LEU A 1 84 ? -15.083 -9.742 -0.140 1.00 98.12 84 LEU A N 1
ATOM 670 C CA . LEU A 1 84 ? -15.056 -10.749 0.932 1.00 98.12 84 LEU A CA 1
ATOM 671 C C . LEU A 1 84 ? -15.740 -10.242 2.207 1.00 98.12 84 LEU A C 1
ATOM 673 O O . LEU A 1 84 ? -16.427 -11.011 2.883 1.00 98.12 84 LEU A O 1
ATOM 677 N N . VAL A 1 85 ? -15.608 -8.950 2.509 1.00 98.19 85 VAL A N 1
ATOM 678 C CA . VAL A 1 85 ? -16.284 -8.316 3.650 1.00 98.19 85 VAL A CA 1
ATOM 679 C C . VAL A 1 85 ? -17.766 -8.101 3.345 1.00 98.19 85 VAL A C 1
ATOM 681 O O . VAL A 1 85 ? -18.620 -8.456 4.154 1.00 98.19 85 VAL A O 1
ATOM 684 N N . HIS A 1 86 ? -18.113 -7.616 2.148 1.00 97.44 86 HIS A N 1
ATOM 685 C CA . HIS A 1 86 ? -19.513 -7.430 1.749 1.00 97.44 86 HIS A CA 1
ATOM 686 C C . HIS A 1 86 ? -20.339 -8.719 1.821 1.00 97.44 86 HIS A C 1
ATOM 688 O O . HIS A 1 86 ? -21.505 -8.663 2.230 1.00 97.44 86 HIS A O 1
ATOM 694 N N . LYS A 1 87 ? -19.732 -9.857 1.450 1.00 96.94 87 LYS A N 1
ATOM 695 C CA . LYS A 1 87 ? -20.331 -11.203 1.481 1.00 96.94 87 LYS A CA 1
ATOM 696 C C . LYS A 1 87 ? -20.319 -11.859 2.870 1.00 96.94 87 LYS A C 1
ATOM 698 O O . LYS A 1 87 ? -20.824 -12.968 3.004 1.00 96.94 87 LYS A O 1
ATOM 703 N N . GLY A 1 88 ? -19.731 -11.224 3.888 1.00 96.44 88 GLY A N 1
ATOM 704 C CA . GLY A 1 88 ? -19.639 -11.767 5.250 1.00 96.44 88 GLY A CA 1
ATOM 705 C C . GLY A 1 88 ? -18.632 -12.914 5.426 1.00 96.44 88 GLY A C 1
ATOM 706 O O . GLY A 1 88 ? -18.623 -13.575 6.471 1.00 96.44 88 GLY A O 1
ATOM 707 N N . VAL A 1 89 ? -17.772 -13.151 4.426 1.00 97.56 89 VAL A N 1
ATOM 708 C CA . VAL A 1 89 ? -16.670 -14.127 4.505 1.00 97.56 89 VAL A CA 1
ATOM 709 C C . VAL A 1 89 ? -15.624 -13.641 5.509 1.00 97.56 89 VAL A C 1
ATOM 711 O O . VAL A 1 89 ? -15.158 -14.415 6.347 1.00 97.56 89 VAL A O 1
ATOM 714 N N . CYS A 1 90 ? -15.317 -12.344 5.466 1.00 98.25 90 CYS A N 1
ATOM 715 C CA . CYS A 1 90 ? -14.428 -11.666 6.403 1.00 98.25 90 CYS A CA 1
ATOM 716 C C . CYS A 1 90 ? -15.185 -10.620 7.225 1.00 98.25 90 CYS A C 1
ATOM 718 O O . CYS A 1 90 ? -16.177 -10.059 6.770 1.00 98.25 90 CYS A O 1
ATOM 720 N N . ASP A 1 91 ? -14.701 -10.362 8.437 1.00 97.44 91 ASP A N 1
ATOM 721 C CA . ASP A 1 91 ? -15.237 -9.333 9.329 1.00 97.44 91 ASP A CA 1
ATOM 722 C C . ASP A 1 91 ? -14.759 -7.930 8.903 1.00 97.44 91 ASP A C 1
ATOM 724 O O . ASP A 1 91 ? -15.501 -6.954 9.007 1.00 97.44 91 ASP A O 1
ATOM 728 N N . LEU A 1 92 ? -13.523 -7.834 8.397 1.00 98.06 92 LEU A N 1
ATOM 729 C CA . LEU A 1 92 ? -12.877 -6.585 7.988 1.00 98.06 92 LEU A CA 1
ATOM 730 C C . LEU A 1 92 ? -11.844 -6.808 6.878 1.00 98.06 92 LEU A C 1
ATOM 732 O O . LEU A 1 92 ? -11.423 -7.941 6.630 1.00 98.06 92 LEU A O 1
ATOM 736 N N . ALA A 1 93 ? -11.402 -5.723 6.251 1.00 98.44 93 ALA A N 1
ATOM 737 C CA . ALA A 1 93 ? -10.319 -5.709 5.278 1.00 98.44 93 ALA A CA 1
ATOM 738 C C . ALA A 1 93 ? -9.195 -4.751 5.693 1.00 98.44 93 ALA A C 1
ATOM 740 O O . ALA A 1 93 ? -9.419 -3.768 6.404 1.00 98.44 93 ALA A O 1
ATOM 741 N N . ILE A 1 94 ? -7.972 -5.061 5.256 1.00 98.56 94 ILE A N 1
ATOM 742 C CA . ILE A 1 94 ? -6.787 -4.219 5.457 1.00 98.56 94 ILE A CA 1
ATOM 743 C C . ILE A 1 94 ? -6.181 -3.874 4.098 1.00 98.56 94 ILE A C 1
ATOM 745 O O . ILE A 1 94 ? -5.819 -4.765 3.323 1.00 98.56 94 ILE A O 1
ATOM 749 N N . HIS A 1 95 ? -6.022 -2.575 3.854 1.00 98.00 95 HIS A N 1
ATOM 750 C CA . HIS A 1 95 ? -5.489 -2.004 2.619 1.00 98.00 95 HIS A CA 1
ATOM 751 C C . HIS A 1 95 ? -4.304 -1.077 2.906 1.00 98.00 95 HIS A C 1
ATOM 753 O O . HIS A 1 95 ? -4.179 -0.517 3.998 1.00 98.00 95 HIS A O 1
ATOM 759 N N . SER A 1 96 ? -3.478 -0.819 1.891 1.00 96.88 96 SER A N 1
ATOM 760 C CA . SER A 1 96 ? -2.673 0.406 1.873 1.00 96.88 96 SER A CA 1
ATOM 761 C C . SER A 1 96 ? -3.622 1.604 1.833 1.00 96.88 96 SER A C 1
ATOM 763 O O . SER A 1 96 ? -4.442 1.695 0.924 1.00 96.88 96 SER A O 1
ATOM 765 N N . ALA A 1 97 ? -3.508 2.547 2.769 1.00 96.62 97 ALA A N 1
ATOM 766 C CA . ALA A 1 97 ? -4.460 3.659 2.859 1.00 96.62 97 ALA A CA 1
ATOM 767 C C . ALA A 1 97 ? -4.477 4.542 1.598 1.00 96.62 97 ALA A C 1
ATOM 769 O O . ALA A 1 97 ? -5.525 5.037 1.205 1.00 96.62 97 ALA A O 1
ATOM 770 N N . LYS A 1 98 ? -3.326 4.691 0.931 1.00 94.00 98 LYS A N 1
ATOM 771 C CA . LYS A 1 98 ? -3.207 5.421 -0.341 1.00 94.00 98 LYS A CA 1
ATOM 772 C C . LYS A 1 98 ? -3.866 4.745 -1.552 1.00 94.00 98 LYS A C 1
ATOM 774 O O . LYS A 1 98 ? -3.975 5.385 -2.585 1.00 94.00 98 LYS A O 1
ATOM 779 N N . ASP A 1 99 ? -4.216 3.462 -1.444 1.00 94.00 99 ASP A N 1
ATOM 780 C CA . ASP A 1 99 ? -4.828 2.701 -2.540 1.00 94.00 99 ASP A CA 1
ATOM 781 C C . ASP A 1 99 ? -6.362 2.655 -2.392 1.00 94.00 99 ASP A C 1
ATOM 783 O O . ASP A 1 99 ? -7.035 2.026 -3.207 1.00 94.00 99 ASP A O 1
ATOM 787 N N . LEU A 1 100 ? -6.923 3.284 -1.348 1.00 95.19 100 LEU A N 1
ATOM 788 C CA . LEU A 1 100 ? -8.369 3.428 -1.221 1.00 95.19 100 LEU A CA 1
ATOM 789 C C . LEU A 1 100 ? -8.907 4.403 -2.279 1.00 95.19 100 LEU A C 1
ATOM 791 O O . LEU A 1 100 ? -8.267 5.418 -2.557 1.00 95.19 100 LEU A O 1
ATOM 795 N N . PRO A 1 101 ? -10.100 4.135 -2.831 1.00 93.56 101 PRO A N 1
ATOM 796 C CA . PRO A 1 101 ? -10.792 5.098 -3.673 1.00 93.56 101 PRO A CA 1
ATOM 797 C C . PRO A 1 101 ? -11.254 6.309 -2.858 1.00 93.56 101 PRO A C 1
ATOM 799 O O . PRO A 1 101 ? -11.379 6.239 -1.634 1.00 93.56 101 PRO A O 1
ATOM 802 N N . GLU A 1 102 ? -11.581 7.401 -3.552 1.00 89.94 102 GLU A N 1
ATOM 803 C CA . GLU A 1 102 ? -12.084 8.631 -2.922 1.00 89.94 102 GLU A CA 1
ATOM 804 C C . GLU A 1 102 ? -13.338 8.373 -2.072 1.00 89.94 102 GLU A C 1
ATOM 806 O O . GLU A 1 102 ? -13.470 8.899 -0.969 1.00 89.94 102 GLU A O 1
ATOM 811 N N . THR A 1 103 ? -14.228 7.499 -2.555 1.00 93.31 103 THR A N 1
ATOM 812 C CA . THR A 1 103 ? -15.372 6.987 -1.791 1.00 93.31 103 THR A CA 1
ATOM 813 C C . THR A 1 103 ? -15.223 5.478 -1.567 1.00 93.31 103 THR A C 1
ATOM 815 O O . THR A 1 103 ? -15.582 4.682 -2.444 1.00 93.31 103 THR A O 1
ATOM 818 N N . PRO A 1 104 ? -14.693 5.051 -0.405 1.00 94.69 104 PRO A N 1
ATOM 819 C CA . PRO A 1 104 ? -14.594 3.641 -0.042 1.00 94.69 104 PRO A CA 1
ATOM 820 C C . PRO A 1 104 ? -15.946 2.922 -0.103 1.00 94.69 104 PRO A C 1
ATOM 822 O O . PRO A 1 104 ? -16.968 3.451 0.326 1.00 94.69 104 PRO A O 1
ATOM 825 N N . SER A 1 105 ? -15.937 1.686 -0.607 1.00 95.25 105 SER A N 1
ATOM 826 C CA . SER A 1 105 ? -17.112 0.799 -0.669 1.00 95.25 105 SER A CA 1
ATOM 827 C C . SER A 1 105 ? -17.592 0.366 0.727 1.00 95.25 105 SER A C 1
ATOM 829 O O . SER A 1 105 ? -18.765 0.053 0.943 1.00 95.25 105 SER A O 1
ATOM 831 N N . LEU A 1 106 ? -16.664 0.373 1.685 1.00 97.00 106 LEU A N 1
ATOM 832 C CA . LEU A 1 106 ? -16.835 -0.020 3.072 1.00 97.00 106 LEU A CA 1
ATOM 833 C C . LEU A 1 106 ? -16.395 1.124 3.994 1.00 97.00 106 LEU A C 1
ATOM 835 O O . LEU A 1 106 ? -15.376 1.767 3.724 1.00 97.00 106 LEU A O 1
ATOM 839 N N . PRO A 1 107 ? -17.094 1.355 5.119 1.00 97.44 107 PRO A N 1
ATOM 840 C CA . PRO A 1 107 ? -16.663 2.316 6.125 1.00 97.44 107 PRO A CA 1
ATOM 841 C C . PRO A 1 107 ? -15.217 2.085 6.579 1.00 97.44 107 PRO A C 1
ATOM 843 O O . PRO A 1 107 ? -14.860 0.992 7.023 1.00 97.44 107 PRO A O 1
ATOM 846 N N . VAL A 1 108 ? -14.400 3.140 6.542 1.00 97.38 108 VAL A N 1
ATOM 847 C CA . VAL A 1 108 ? -13.072 3.142 7.167 1.00 97.38 108 VAL A CA 1
ATOM 848 C C . VAL A 1 108 ? -13.249 3.249 8.682 1.00 97.38 108 VAL A C 1
ATOM 850 O O . VAL A 1 108 ? -13.806 4.221 9.200 1.00 97.38 108 VAL A O 1
ATOM 853 N N . VAL A 1 109 ? -12.794 2.229 9.405 1.00 97.44 109 VAL A N 1
ATOM 854 C CA . VAL A 1 109 ? -12.914 2.134 10.870 1.00 97.44 109 VAL A CA 1
ATOM 855 C C . VAL A 1 109 ? -11.624 2.514 11.585 1.00 97.44 109 VAL A C 1
ATOM 857 O O . VAL A 1 109 ? -11.673 2.906 12.747 1.00 97.44 109 VAL A O 1
ATOM 860 N N . ALA A 1 110 ? -10.486 2.456 10.894 1.00 97.50 110 ALA A N 1
ATOM 861 C CA . ALA A 1 110 ? -9.233 3.031 11.360 1.00 97.50 110 ALA A CA 1
ATOM 862 C C . ALA A 1 110 ? -8.263 3.273 10.201 1.00 97.50 110 ALA A C 1
ATOM 864 O O . ALA A 1 110 ? -8.255 2.558 9.204 1.00 97.50 110 ALA A O 1
ATOM 865 N N . ILE A 1 111 ? -7.405 4.269 10.383 1.00 97.75 111 ILE A N 1
ATOM 866 C CA . ILE A 1 111 ? -6.181 4.477 9.605 1.00 97.75 111 ILE A CA 1
ATOM 867 C C . ILE A 1 111 ? -5.016 4.412 10.584 1.00 97.75 111 ILE A C 1
ATOM 869 O O . ILE A 1 111 ? -5.070 5.091 11.609 1.00 97.75 111 ILE A O 1
ATOM 873 N N . THR A 1 112 ? -3.994 3.606 10.310 1.00 97.69 112 THR A N 1
ATOM 874 C CA . THR A 1 112 ? -2.811 3.498 11.173 1.00 97.69 112 THR A CA 1
ATOM 875 C C . THR A 1 112 ? -1.886 4.696 11.003 1.00 97.69 112 THR A C 1
ATOM 877 O O . THR A 1 112 ? -1.925 5.416 9.998 1.00 97.69 112 THR A O 1
ATOM 880 N N . ARG A 1 113 ? -0.989 4.887 11.974 1.00 96.31 113 ARG A N 1
ATOM 881 C CA . ARG A 1 113 ? 0.128 5.825 11.811 1.00 96.31 113 ARG A CA 1
ATOM 882 C C . ARG A 1 113 ? 0.950 5.455 10.574 1.00 96.31 113 ARG A C 1
ATOM 884 O O . ARG A 1 113 ? 1.049 4.282 10.205 1.00 96.31 113 ARG A O 1
ATOM 891 N N . CYS A 1 114 ? 1.511 6.473 9.933 1.00 96.50 114 CYS A N 1
ATOM 892 C CA . CYS A 1 114 ? 2.382 6.292 8.783 1.00 96.50 114 CYS A CA 1
ATOM 893 C C . CYS A 1 114 ? 3.694 5.631 9.224 1.00 96.50 114 CYS A C 1
ATOM 895 O O . CYS A 1 114 ? 4.360 6.133 10.127 1.00 96.50 114 CYS A O 1
ATOM 897 N N . LEU A 1 115 ? 4.067 4.522 8.575 1.00 97.44 115 LEU A N 1
ATOM 898 C CA . LEU A 1 115 ? 5.375 3.893 8.777 1.00 97.44 115 LEU A CA 1
ATOM 899 C C . LEU A 1 115 ? 6.505 4.755 8.194 1.00 97.44 115 LEU A C 1
ATOM 901 O O . LEU A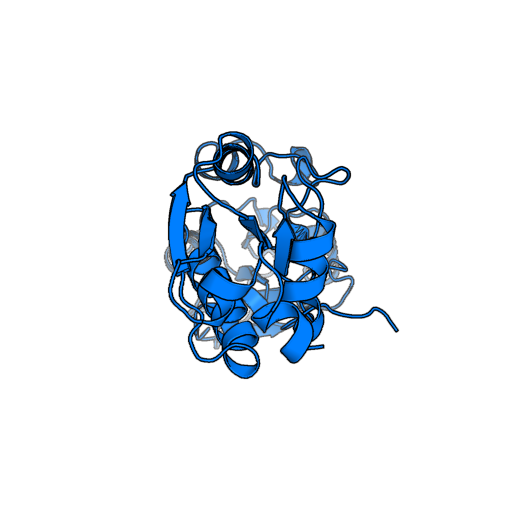 1 115 ? 7.500 5.017 8.859 1.00 97.44 115 LEU A O 1
ATOM 905 N N . HIS A 1 116 ? 6.357 5.172 6.934 1.00 97.88 116 HIS A N 1
ATOM 906 C CA . HIS A 1 116 ? 7.265 6.106 6.270 1.00 97.88 116 HIS A CA 1
ATOM 907 C C . HIS A 1 116 ? 6.599 6.686 5.008 1.00 97.88 116 HIS A C 1
ATOM 909 O O . HIS A 1 116 ? 6.123 5.902 4.177 1.00 97.88 116 HIS A O 1
ATOM 915 N N . PRO A 1 117 ? 6.583 8.018 4.806 1.00 97.31 117 PRO A N 1
ATOM 916 C CA . PRO A 1 117 ? 5.878 8.618 3.672 1.00 97.31 117 PRO A CA 1
ATOM 917 C C . PRO A 1 117 ? 6.685 8.566 2.370 1.00 97.31 117 PRO A C 1
ATOM 919 O O . PRO A 1 117 ? 6.104 8.525 1.287 1.00 97.31 117 PRO A O 1
ATOM 922 N N . ALA A 1 118 ? 8.015 8.556 2.468 1.00 98.12 118 ALA A N 1
ATOM 923 C CA . ALA A 1 118 ? 8.885 8.758 1.319 1.00 98.12 118 ALA A CA 1
ATOM 924 C C . ALA A 1 118 ? 8.863 7.653 0.253 1.00 98.12 118 ALA A C 1
ATOM 926 O O . ALA A 1 118 ? 8.558 6.480 0.509 1.00 98.12 118 ALA A O 1
ATOM 927 N N . ASP A 1 119 ? 9.243 8.065 -0.952 1.00 98.31 119 ASP A N 1
ATOM 928 C CA . ASP A 1 119 ? 9.534 7.211 -2.094 1.00 98.31 119 ASP A CA 1
ATOM 929 C C . ASP A 1 119 ? 11.057 7.029 -2.219 1.00 98.31 119 ASP A C 1
ATOM 931 O O . ASP A 1 119 ? 11.821 7.967 -2.012 1.00 98.31 119 ASP A O 1
ATOM 935 N N . LEU A 1 120 ? 11.498 5.818 -2.549 1.00 98.50 120 LEU A N 1
ATOM 936 C CA . LEU A 1 120 ? 12.884 5.496 -2.874 1.00 98.50 120 LEU A CA 1
ATOM 937 C C . LEU A 1 120 ? 13.035 5.376 -4.386 1.00 98.50 120 LEU A C 1
ATOM 939 O O . LEU A 1 120 ? 12.195 4.745 -5.030 1.00 98.50 120 LEU A O 1
ATOM 943 N N . LEU A 1 121 ? 14.132 5.900 -4.921 1.00 98.50 121 LEU A N 1
ATOM 944 C CA . LEU A 1 121 ? 14.651 5.513 -6.226 1.00 98.50 121 LEU A CA 1
ATOM 945 C C . LEU A 1 121 ? 15.708 4.432 -6.007 1.00 98.50 121 LEU A C 1
ATOM 947 O O . LEU A 1 121 ? 16.755 4.700 -5.421 1.00 98.50 121 LEU A O 1
ATOM 951 N N . VAL A 1 122 ? 15.394 3.210 -6.424 1.00 98.56 122 VAL A N 1
ATOM 952 C CA . VAL A 1 122 ? 16.244 2.023 -6.283 1.00 98.56 122 VAL A CA 1
ATOM 953 C C . VAL A 1 122 ? 16.962 1.782 -7.599 1.00 98.56 122 VAL A C 1
ATOM 955 O O . VAL A 1 122 ? 16.308 1.672 -8.634 1.00 98.56 122 VAL A O 1
ATOM 958 N N . TYR A 1 123 ? 18.286 1.725 -7.553 1.00 98.38 123 TYR A N 1
ATOM 959 C CA . TYR A 1 123 ? 19.146 1.627 -8.728 1.00 98.38 123 TYR A CA 1
ATOM 960 C C . TYR A 1 123 ? 19.458 0.166 -9.025 1.00 98.38 123 TYR A C 1
ATOM 962 O O . TYR A 1 123 ? 19.527 -0.649 -8.106 1.00 98.38 123 TYR A O 1
ATOM 970 N N . ALA A 1 124 ? 19.654 -0.159 -10.301 1.00 97.62 124 ALA A N 1
ATOM 971 C CA . ALA A 1 124 ? 20.216 -1.448 -10.676 1.00 97.62 124 ALA A CA 1
ATOM 972 C C . ALA A 1 124 ? 21.662 -1.559 -10.161 1.00 97.62 124 ALA A C 1
ATOM 974 O O . ALA A 1 124 ? 22.378 -0.558 -10.096 1.00 97.62 124 ALA A O 1
ATOM 975 N N . ASP A 1 125 ? 22.086 -2.772 -9.802 1.00 94.12 125 ASP A N 1
ATOM 976 C CA . ASP A 1 125 ? 23.340 -3.012 -9.073 1.00 94.12 125 ASP A CA 1
ATOM 977 C C . ASP A 1 125 ? 24.590 -2.491 -9.799 1.00 94.12 125 ASP A C 1
ATOM 979 O O . ASP A 1 125 ? 25.556 -2.074 -9.159 1.00 94.12 125 ASP A O 1
ATOM 983 N N . HIS A 1 126 ? 24.579 -2.441 -11.133 1.00 92.44 126 HIS A N 1
ATOM 984 C CA . HIS A 1 126 ? 25.702 -1.899 -11.902 1.00 92.44 126 HIS A CA 1
ATOM 985 C C . HIS A 1 126 ? 25.907 -0.389 -11.705 1.00 92.44 126 HIS A C 1
ATOM 987 O O . HIS A 1 126 ? 27.009 0.100 -11.922 1.00 92.44 126 HIS A O 1
ATOM 993 N N . TYR A 1 127 ? 24.905 0.344 -11.208 1.00 95.31 127 TYR A N 1
ATOM 994 C CA . TYR A 1 127 ? 25.006 1.773 -10.883 1.00 95.31 127 TYR A CA 1
ATOM 995 C C . TYR A 1 127 ? 25.393 2.062 -9.426 1.00 95.31 127 TYR A C 1
ATOM 997 O O . TYR A 1 127 ? 25.351 3.211 -8.992 1.00 95.31 127 TYR A O 1
ATOM 1005 N N . VAL A 1 128 ? 25.783 1.053 -8.641 1.00 91.62 128 VAL A N 1
ATOM 1006 C CA . VAL A 1 128 ? 26.288 1.278 -7.271 1.00 91.62 128 VAL A CA 1
ATOM 1007 C C . VAL A 1 128 ? 27.587 2.098 -7.295 1.00 91.62 128 VAL A C 1
ATOM 1009 O O . VAL A 1 128 ? 27.822 2.928 -6.417 1.00 91.62 128 VAL A O 1
ATOM 1012 N N . HIS A 1 129 ? 28.426 1.879 -8.311 1.00 92.12 129 HIS A N 1
ATOM 1013 C CA . HIS A 1 129 ? 29.721 2.551 -8.476 1.00 92.12 129 HIS A CA 1
ATOM 1014 C C . HIS A 1 129 ? 29.848 3.326 -9.791 1.00 92.12 129 HIS A C 1
ATOM 1016 O O . HIS A 1 129 ? 30.876 3.956 -10.035 1.00 92.12 129 HIS A O 1
ATOM 1022 N N . GLU A 1 130 ? 28.808 3.310 -10.620 1.00 92.44 130 GLU A N 1
ATOM 1023 C CA . GLU A 1 130 ? 28.767 3.999 -11.905 1.00 92.44 130 GLU A CA 1
ATOM 1024 C C . GLU A 1 130 ? 27.608 5.001 -11.925 1.00 92.44 130 GLU A C 1
ATOM 1026 O O . GLU A 1 130 ? 26.534 4.716 -11.389 1.00 92.44 130 GLU A O 1
ATOM 1031 N N . PRO A 1 131 ? 27.780 6.186 -12.534 1.00 93.38 131 PRO A N 1
ATOM 1032 C CA . PRO A 1 131 ? 26.677 7.121 -12.684 1.00 93.38 131 PRO A CA 1
ATOM 1033 C C . PRO A 1 131 ? 25.609 6.553 -13.627 1.00 93.38 131 PRO A C 1
ATOM 1035 O O . PRO A 1 131 ? 25.910 5.820 -14.571 1.00 93.38 131 PRO A O 1
ATOM 1038 N N . LEU A 1 132 ? 24.354 6.962 -13.421 1.00 95.50 132 LEU A N 1
ATOM 1039 C CA . LEU A 1 132 ? 23.303 6.729 -14.412 1.00 95.50 132 LEU A CA 1
ATOM 1040 C C . LEU A 1 132 ? 23.698 7.342 -15.770 1.00 95.50 132 LEU A C 1
ATOM 1042 O O . LEU A 1 132 ? 24.355 8.389 -15.804 1.00 95.50 132 LEU A O 1
ATOM 1046 N N . PRO A 1 133 ? 23.264 6.744 -16.896 1.00 96.00 133 PRO A N 1
ATOM 1047 C CA . PRO A 1 133 ? 23.452 7.343 -18.211 1.00 96.00 133 PRO A CA 1
ATOM 1048 C C . PRO A 1 133 ? 22.721 8.689 -18.293 1.00 96.00 133 PRO A C 1
ATOM 1050 O O . PRO A 1 133 ? 21.864 8.998 -17.470 1.00 96.00 133 PRO A O 1
ATOM 1053 N N . LEU A 1 134 ? 23.014 9.483 -19.327 1.00 95.00 134 LEU A N 1
ATOM 1054 C CA . LEU A 1 134 ? 22.382 10.795 -19.523 1.00 95.00 134 LEU A CA 1
ATOM 1055 C C . LEU A 1 134 ? 20.847 10.709 -19.648 1.00 95.00 134 LEU A C 1
ATOM 1057 O O . LEU A 1 134 ? 20.131 11.581 -19.159 1.00 95.00 134 LEU A O 1
ATOM 1061 N N . SER A 1 135 ? 20.344 9.647 -20.283 1.00 97.56 135 SER A N 1
ATOM 1062 C CA . SER A 1 135 ? 18.915 9.378 -20.475 1.00 97.56 135 SER A CA 1
ATOM 1063 C C . SER A 1 135 ? 18.543 8.032 -19.836 1.00 97.56 135 SER A C 1
ATOM 1065 O O . SER A 1 135 ? 18.378 7.042 -20.549 1.00 97.56 135 SER A O 1
ATOM 1067 N N . PRO A 1 136 ? 18.468 7.949 -18.493 1.00 98.19 136 PRO A N 1
ATOM 1068 C CA . PRO A 1 136 ? 18.206 6.686 -17.810 1.00 98.19 136 PRO A CA 1
ATOM 1069 C C . PRO A 1 136 ? 16.760 6.231 -17.999 1.00 98.19 136 PRO A C 1
ATOM 1071 O O . PRO A 1 136 ? 15.840 7.051 -18.043 1.00 98.19 136 PRO A O 1
ATOM 1074 N N . ARG A 1 137 ? 16.551 4.917 -18.062 1.00 98.50 137 ARG A N 1
ATOM 1075 C CA . ARG A 1 137 ? 15.244 4.248 -18.073 1.00 98.50 137 ARG A CA 1
ATOM 1076 C C . ARG A 1 137 ? 14.737 4.114 -16.640 1.00 98.50 137 ARG A C 1
ATOM 1078 O O . ARG A 1 137 ? 15.233 3.294 -15.872 1.00 98.50 137 ARG A O 1
ATOM 1085 N N . LEU A 1 138 ? 13.752 4.921 -16.266 1.00 98.56 138 LEU A N 1
ATOM 1086 C CA . LEU A 1 138 ? 13.251 5.033 -14.898 1.00 98.56 138 LEU A CA 1
ATOM 1087 C C . LEU A 1 138 ? 11.851 4.423 -14.778 1.00 98.56 138 LEU A C 1
ATOM 1089 O O . LEU A 1 138 ? 10.904 4.904 -15.398 1.00 98.56 138 LEU A O 1
ATOM 1093 N N . GLY A 1 139 ? 11.700 3.383 -13.959 1.00 97.75 139 GLY A N 1
ATOM 1094 C CA . GLY A 1 139 ? 10.429 2.683 -13.770 1.00 97.75 139 GLY A CA 1
ATOM 1095 C C . GLY A 1 139 ? 9.500 3.381 -12.777 1.00 97.75 139 GLY A C 1
ATOM 1096 O O . GLY A 1 139 ? 9.725 3.342 -11.562 1.00 97.75 139 GLY A O 1
ATOM 1097 N N . SER A 1 140 ? 8.416 3.980 -13.270 1.00 96.06 140 SER A N 1
ATOM 1098 C CA . SER A 1 140 ? 7.343 4.565 -12.458 1.00 96.06 140 SER A CA 1
ATOM 1099 C C . SER A 1 140 ? 6.060 4.703 -13.275 1.00 96.06 140 SER A C 1
ATOM 1101 O O . SER A 1 140 ? 6.085 5.245 -14.368 1.00 96.06 140 SER A O 1
ATOM 1103 N N . SER A 1 141 ? 4.926 4.312 -12.689 1.00 92.12 141 SER A N 1
ATOM 1104 C CA . SER A 1 141 ? 3.597 4.414 -13.330 1.00 92.12 141 SER A CA 1
ATOM 1105 C C . SER A 1 141 ? 2.657 5.402 -12.631 1.00 92.12 141 SER A C 1
ATOM 1107 O O . SER A 1 141 ? 1.467 5.448 -12.928 1.00 92.12 141 SER A O 1
ATOM 1109 N N . SER A 1 142 ? 3.163 6.153 -11.646 1.00 91.31 142 SER A N 1
ATOM 1110 C CA . SER A 1 142 ? 2.409 7.211 -10.960 1.00 91.31 142 SER A CA 1
ATOM 1111 C C . SER A 1 142 ? 2.790 8.562 -11.545 1.00 91.31 142 SER A C 1
ATOM 1113 O O . SER A 1 142 ? 3.983 8.865 -11.638 1.00 91.31 142 SER A O 1
ATOM 1115 N N . LEU A 1 143 ? 1.806 9.401 -11.876 1.00 92.12 143 LEU A N 1
ATOM 1116 C CA . LEU A 1 143 ? 2.064 10.746 -12.407 1.00 92.12 143 LEU A CA 1
ATOM 1117 C C . LEU A 1 143 ? 2.874 11.594 -11.422 1.00 92.12 143 LEU A C 1
ATOM 1119 O O . LEU A 1 143 ? 3.857 12.218 -11.813 1.00 92.12 143 LEU A O 1
ATOM 1123 N N . ARG A 1 144 ? 2.532 11.537 -10.128 1.00 94.31 144 ARG A N 1
ATOM 1124 C CA . ARG A 1 144 ? 3.246 12.260 -9.062 1.00 94.31 144 ARG A CA 1
ATOM 1125 C C . ARG A 1 144 ? 4.726 11.888 -9.010 1.00 94.31 144 ARG A C 1
ATOM 1127 O O . ARG A 1 144 ? 5.585 12.763 -9.020 1.00 94.31 144 ARG A O 1
ATOM 1134 N N . ARG A 1 145 ? 5.031 10.588 -8.962 1.00 96.06 145 ARG A N 1
ATOM 1135 C CA . ARG A 1 145 ? 6.422 10.107 -8.928 1.00 96.06 145 ARG A CA 1
ATOM 1136 C C . ARG A 1 145 ? 7.158 10.469 -10.216 1.00 96.06 145 ARG A C 1
ATOM 1138 O O . ARG A 1 145 ? 8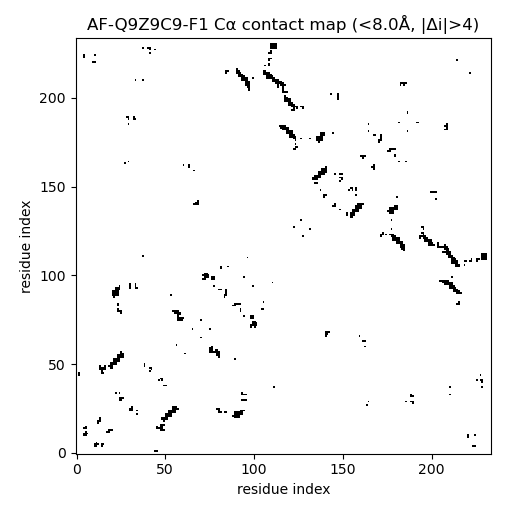.301 10.899 -10.160 1.00 96.06 145 ARG A O 1
ATOM 1145 N N . SER A 1 146 ? 6.485 10.364 -11.359 1.00 95.56 146 SER A N 1
ATOM 1146 C CA . SER A 1 146 ? 7.053 10.711 -12.665 1.00 95.56 146 SER A CA 1
ATOM 1147 C C . SER A 1 146 ? 7.403 12.196 -12.773 1.00 95.56 146 SER A C 1
ATOM 1149 O O . SER A 1 146 ? 8.448 12.526 -13.325 1.00 95.56 146 SER A O 1
ATOM 1151 N N . ALA A 1 147 ? 6.593 13.088 -12.196 1.00 96.38 147 ALA A N 1
ATOM 1152 C CA . ALA A 1 147 ? 6.896 14.517 -12.135 1.00 96.38 147 ALA A CA 1
ATOM 1153 C C . ALA A 1 147 ? 8.177 14.801 -11.330 1.00 96.38 147 ALA A C 1
ATOM 1155 O O . ALA A 1 147 ? 9.046 15.526 -11.808 1.00 96.38 147 ALA A O 1
ATOM 1156 N N . VAL A 1 148 ? 8.336 14.168 -10.160 1.00 97.81 148 VAL A N 1
ATOM 1157 C CA . VAL A 1 148 ? 9.563 14.275 -9.346 1.00 97.81 148 VAL A CA 1
ATOM 1158 C C . VAL A 1 148 ? 10.777 13.749 -10.117 1.00 97.81 148 VAL A C 1
ATOM 1160 O O . VAL A 1 148 ? 11.814 14.407 -10.179 1.00 97.81 148 VAL A O 1
ATOM 1163 N N . LEU A 1 149 ? 10.645 12.594 -10.773 1.00 98.00 149 LEU A N 1
ATOM 1164 C CA . LEU A 1 149 ? 11.725 12.042 -11.591 1.00 98.00 149 LEU A CA 1
ATOM 1165 C C . LEU A 1 149 ? 12.092 12.949 -12.765 1.00 98.00 149 LEU A C 1
ATOM 1167 O O . LEU A 1 149 ? 13.271 13.088 -13.055 1.00 98.00 149 LEU A O 1
ATOM 1171 N N . LYS A 1 150 ? 11.123 13.592 -13.425 1.00 97.44 150 LYS A N 1
ATOM 1172 C CA . LYS A 1 150 ? 11.395 14.531 -14.524 1.00 97.44 150 LYS A CA 1
ATOM 1173 C C . LYS A 1 150 ? 12.117 15.795 -14.070 1.00 97.44 150 LYS A C 1
ATOM 1175 O O . LYS A 1 150 ? 12.867 16.360 -14.858 1.00 97.44 150 LYS A O 1
ATOM 1180 N N . GLN A 1 151 ? 11.928 16.222 -12.825 1.00 97.25 151 GLN A N 1
ATOM 1181 C CA . GLN A 1 151 ? 12.695 17.329 -12.254 1.00 97.25 151 GLN A CA 1
ATOM 1182 C C . GLN A 1 151 ? 14.150 16.930 -11.979 1.00 97.25 151 GLN A C 1
ATOM 1184 O O . GLN A 1 151 ? 15.056 17.704 -12.268 1.00 97.25 151 GLN A O 1
ATOM 1189 N N . LEU A 1 152 ? 14.377 15.721 -11.456 1.00 96.81 152 LEU A N 1
ATOM 1190 C CA . LEU A 1 152 ? 15.720 15.224 -11.132 1.00 96.81 152 LEU A CA 1
ATOM 1191 C C . LEU A 1 152 ? 16.502 14.741 -12.360 1.00 96.81 152 LEU A C 1
ATOM 1193 O O . LEU A 1 152 ? 17.709 14.940 -12.452 1.00 96.81 152 LEU A O 1
ATOM 1197 N N . PHE A 1 153 ? 15.806 14.124 -13.313 1.00 97.38 153 PHE A N 1
ATOM 1198 C CA . PHE A 1 153 ? 16.358 13.543 -14.533 1.00 97.38 153 PHE A CA 1
ATOM 1199 C C . PHE A 1 153 ? 15.592 14.084 -15.751 1.00 97.38 153 PHE A C 1
ATOM 1201 O O . PHE A 1 153 ? 14.781 13.361 -16.341 1.00 97.38 153 PHE A O 1
ATOM 1208 N N . PRO A 1 154 ? 15.836 15.342 -16.172 1.00 97.75 154 PRO A N 1
ATOM 1209 C CA . PRO A 1 154 ? 15.107 15.960 -17.285 1.00 97.75 154 PRO A CA 1
ATOM 1210 C C . PRO A 1 154 ? 15.162 15.145 -18.585 1.00 97.75 154 PRO A C 1
ATOM 1212 O O . PRO A 1 154 ? 14.170 15.046 -19.308 1.00 97.75 154 PRO A O 1
ATOM 1215 N N . GLN A 1 155 ? 16.305 14.502 -18.844 1.00 97.81 155 GLN A N 1
ATOM 1216 C CA . GLN A 1 155 ? 16.532 13.643 -20.009 1.00 97.81 155 GLN A CA 1
ATOM 1217 C C . GLN A 1 155 ? 16.152 12.170 -19.772 1.00 97.81 155 GLN A C 1
ATOM 1219 O O . GLN A 1 155 ? 16.226 11.368 -20.699 1.00 97.81 155 GLN A O 1
ATOM 1224 N N . GLY A 1 156 ? 15.721 11.792 -18.564 1.00 97.88 156 GLY A N 1
ATOM 1225 C CA . GLY A 1 156 ? 15.330 10.422 -18.230 1.00 97.88 156 GLY A CA 1
ATOM 1226 C C . GLY A 1 156 ? 14.054 9.972 -18.936 1.00 97.88 156 GLY A C 1
ATOM 1227 O O . GLY A 1 156 ? 13.092 10.733 -19.089 1.00 97.88 156 GLY A O 1
ATOM 1228 N N . GLN A 1 157 ? 14.035 8.712 -19.356 1.00 98.06 157 GLN A N 1
ATOM 1229 C CA . GLN A 1 157 ? 12.884 8.050 -19.956 1.00 98.06 157 GLN A CA 1
ATOM 1230 C C . GLN A 1 157 ? 12.056 7.409 -18.847 1.00 98.06 157 GLN A C 1
ATOM 1232 O O . GLN A 1 157 ? 12.488 6.438 -18.234 1.00 98.06 157 GLN A O 1
ATOM 1237 N N . ILE A 1 158 ? 10.871 7.957 -18.573 1.00 97.38 158 ILE A N 1
ATOM 1238 C CA . ILE A 1 158 ? 9.963 7.356 -17.594 1.00 97.38 158 ILE A CA 1
ATOM 1239 C C . ILE A 1 158 ? 9.186 6.246 -18.288 1.00 97.38 158 ILE A C 1
ATOM 1241 O O . ILE A 1 158 ? 8.487 6.502 -19.268 1.00 97.38 158 ILE A O 1
ATOM 1245 N N . LEU A 1 159 ? 9.332 5.029 -17.784 1.00 96.06 159 LEU A N 1
ATOM 1246 C CA . LEU A 1 159 ? 8.714 3.830 -18.323 1.00 96.06 159 LEU A CA 1
ATOM 1247 C C . LEU A 1 159 ? 7.724 3.269 -17.302 1.00 96.06 159 LEU A C 1
ATOM 1249 O O . LEU A 1 159 ? 8.026 3.176 -16.107 1.00 96.06 159 LEU A O 1
ATOM 1253 N N . ASP A 1 160 ? 6.549 2.864 -17.780 1.00 93.94 160 ASP A N 1
ATOM 1254 C CA . ASP A 1 160 ? 5.556 2.205 -16.937 1.00 93.94 160 ASP A CA 1
ATOM 1255 C C . ASP A 1 160 ? 6.121 0.903 -16.364 1.00 93.94 160 ASP A C 1
ATOM 1257 O O . ASP A 1 160 ? 6.823 0.148 -17.040 1.00 93.94 160 ASP A O 1
ATOM 1261 N N . ILE A 1 161 ? 5.788 0.628 -15.104 1.00 94.38 161 ILE A N 1
ATOM 1262 C CA . ILE A 1 161 ? 6.191 -0.586 -14.397 1.00 94.38 161 ILE A CA 1
ATOM 1263 C C . ILE A 1 161 ? 5.004 -1.222 -13.664 1.00 94.38 161 ILE A C 1
ATOM 1265 O O . ILE A 1 161 ? 4.227 -0.567 -12.960 1.00 94.38 161 ILE A O 1
ATOM 1269 N N . ARG A 1 162 ? 4.830 -2.533 -13.814 1.00 93.94 162 ARG A N 1
ATOM 1270 C CA . ARG A 1 162 ? 3.705 -3.275 -13.227 1.00 93.94 162 ARG A CA 1
ATOM 1271 C C . ARG A 1 162 ? 4.193 -4.484 -12.444 1.00 93.94 162 ARG A C 1
ATOM 1273 O O . ARG A 1 162 ? 5.332 -4.913 -12.584 1.00 93.94 162 ARG A O 1
ATOM 1280 N N . GLY A 1 163 ? 3.301 -4.994 -11.601 1.00 92.88 163 GLY A N 1
ATOM 1281 C CA . GLY A 1 163 ? 3.555 -6.141 -10.739 1.00 92.88 163 GLY A CA 1
ATOM 1282 C C . GLY A 1 163 ? 3.710 -5.805 -9.257 1.00 92.88 163 GLY A C 1
ATOM 1283 O O . GLY A 1 163 ? 3.619 -4.631 -8.858 1.00 92.88 163 GLY A O 1
ATOM 1284 N N . THR A 1 164 ? 3.907 -6.849 -8.452 1.00 94.19 164 THR A N 1
ATOM 1285 C CA . THR A 1 164 ? 4.251 -6.771 -7.021 1.00 94.19 164 THR A CA 1
ATOM 1286 C C . THR A 1 164 ? 5.616 -6.109 -6.816 1.00 94.19 164 THR A C 1
ATOM 1288 O O . THR A 1 164 ? 6.329 -5.828 -7.774 1.00 94.19 164 THR A O 1
ATOM 1291 N N . ILE A 1 165 ? 5.997 -5.817 -5.570 1.00 96.62 165 ILE A N 1
ATOM 1292 C CA . ILE A 1 165 ? 7.302 -5.195 -5.289 1.00 96.62 165 ILE A CA 1
ATOM 1293 C C . ILE A 1 165 ? 8.444 -6.097 -5.769 1.00 96.62 165 ILE A C 1
ATOM 1295 O O . ILE A 1 165 ? 9.388 -5.620 -6.389 1.00 96.62 165 ILE A O 1
ATOM 1299 N N . GLU A 1 166 ? 8.313 -7.399 -5.551 1.00 96.69 166 GLU A N 1
ATOM 1300 C CA . GLU A 1 166 ? 9.282 -8.409 -5.959 1.00 96.69 166 GLU A CA 1
ATOM 1301 C C . GLU A 1 166 ? 9.355 -8.550 -7.481 1.00 96.69 166 GLU A C 1
ATOM 1303 O O . GLU A 1 166 ? 10.450 -8.552 -8.029 1.00 96.69 166 GLU A O 1
ATOM 1308 N N . GLU A 1 167 ? 8.214 -8.571 -8.184 1.00 96.62 167 GLU A N 1
ATOM 1309 C CA . GLU A 1 167 ? 8.191 -8.586 -9.658 1.00 96.62 167 GLU A CA 1
ATOM 1310 C C . GLU A 1 167 ? 8.851 -7.330 -10.249 1.00 96.62 167 GLU A C 1
ATOM 1312 O O . GLU A 1 167 ? 9.465 -7.382 -11.313 1.00 96.62 167 GLU A O 1
ATOM 1317 N N . ARG A 1 168 ? 8.724 -6.176 -9.583 1.00 97.50 168 ARG A N 1
ATOM 1318 C CA . ARG A 1 168 ? 9.372 -4.929 -10.018 1.00 97.50 168 ARG A CA 1
ATOM 1319 C C . ARG A 1 168 ? 10.881 -4.974 -9.813 1.00 97.50 168 ARG A C 1
ATOM 1321 O O . ARG A 1 168 ? 11.615 -4.535 -10.691 1.00 97.50 168 ARG A O 1
ATOM 1328 N N . LEU A 1 169 ? 11.333 -5.505 -8.678 1.00 98.06 169 LEU A N 1
ATOM 1329 C CA . LEU A 1 169 ? 12.758 -5.696 -8.404 1.00 98.06 169 LEU A CA 1
ATOM 1330 C C . LEU A 1 169 ? 13.382 -6.710 -9.366 1.00 98.06 169 LEU A C 1
ATOM 1332 O O . LEU A 1 169 ? 14.453 -6.457 -9.896 1.00 98.06 169 LEU A O 1
ATOM 1336 N N . ASP A 1 170 ? 12.692 -7.806 -9.679 1.00 97.56 170 ASP A N 1
ATOM 1337 C CA . ASP A 1 170 ? 13.142 -8.761 -10.698 1.00 97.56 170 ASP A CA 1
ATOM 1338 C C . ASP A 1 170 ? 13.286 -8.099 -12.082 1.00 97.56 170 ASP A C 1
ATOM 1340 O O . ASP A 1 170 ? 14.293 -8.299 -12.756 1.00 97.56 170 ASP A O 1
ATOM 1344 N N . GLN A 1 171 ? 12.357 -7.223 -12.483 1.00 98.06 171 GLN A N 1
ATOM 1345 C CA . GLN A 1 171 ? 12.504 -6.445 -13.723 1.00 98.06 171 GLN A CA 1
ATOM 1346 C C . GLN A 1 171 ? 13.705 -5.483 -13.694 1.00 98.06 171 GLN A C 1
ATOM 1348 O O . GLN A 1 171 ? 14.370 -5.314 -14.718 1.00 98.06 171 GLN A O 1
ATOM 1353 N N . LEU A 1 172 ? 13.993 -4.861 -12.543 1.00 98.25 172 LEU A N 1
ATOM 1354 C CA . LEU A 1 172 ? 15.196 -4.045 -12.356 1.00 98.25 172 LEU A CA 1
ATOM 1355 C C . LEU A 1 172 ? 16.458 -4.902 -12.536 1.00 98.25 172 LEU A C 1
ATOM 1357 O O . LEU A 1 172 ? 17.319 -4.549 -13.336 1.00 98.25 172 LEU A O 1
ATOM 1361 N N . HIS A 1 173 ? 16.533 -6.061 -11.876 1.00 96.75 173 HIS A N 1
ATOM 1362 C CA . HIS A 1 173 ? 17.680 -6.971 -11.978 1.00 96.75 173 HIS A CA 1
ATOM 1363 C C . HIS A 1 173 ? 17.872 -7.536 -13.393 1.00 96.75 173 HIS A C 1
ATOM 1365 O O . HIS A 1 173 ? 18.999 -7.781 -13.815 1.00 96.75 173 HIS A O 1
ATOM 1371 N N . ARG A 1 174 ? 16.790 -7.705 -14.163 1.00 96.75 174 ARG A N 1
ATOM 1372 C CA . ARG A 1 174 ? 16.839 -8.114 -15.581 1.00 96.75 174 ARG A CA 1
ATOM 1373 C C . ARG A 1 174 ? 17.238 -6.987 -16.537 1.00 96.75 174 ARG A C 1
ATOM 1375 O O . ARG A 1 174 ? 17.259 -7.197 -17.748 1.00 96.75 174 ARG A O 1
ATOM 1382 N N . GLY A 1 175 ? 17.525 -5.789 -16.029 1.00 96.44 175 GLY A N 1
ATOM 1383 C CA . GLY A 1 175 ? 17.986 -4.660 -16.834 1.00 96.44 175 GLY A CA 1
ATOM 1384 C C . GLY A 1 175 ? 16.894 -4.011 -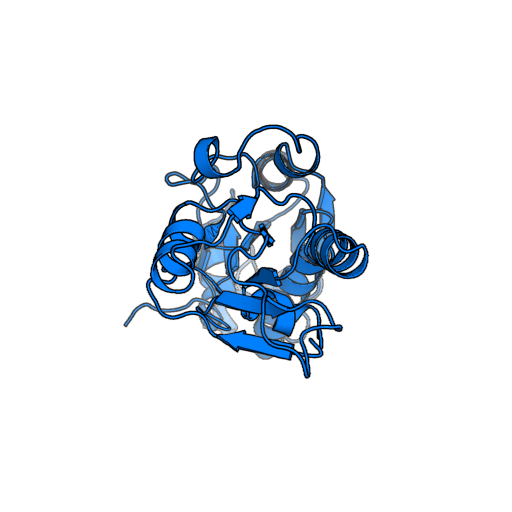17.685 1.00 96.44 175 GLY A C 1
ATOM 1385 O O . GLY A 1 175 ? 17.208 -3.326 -18.664 1.00 96.44 175 GLY A O 1
ATOM 1386 N N . HIS A 1 176 ? 15.613 -4.198 -17.342 1.00 97.44 176 HIS A N 1
ATOM 1387 C CA . HIS A 1 176 ? 14.513 -3.486 -18.007 1.00 97.44 176 HIS A CA 1
ATOM 1388 C C . HIS A 1 176 ? 14.516 -1.989 -17.661 1.00 97.44 176 HIS A C 1
ATOM 1390 O O . HIS A 1 176 ? 14.068 -1.165 -18.457 1.00 97.44 176 HIS A O 1
ATOM 1396 N N . TYR A 1 177 ? 15.049 -1.650 -16.487 1.00 98.44 177 TYR A N 1
ATOM 1397 C CA . TYR A 1 177 ? 15.152 -0.295 -15.966 1.00 98.44 177 TYR A CA 1
ATOM 1398 C C . TYR A 1 177 ? 16.551 -0.073 -15.397 1.00 98.44 177 TYR A C 1
ATOM 1400 O O . TYR A 1 177 ? 17.192 -1.010 -14.927 1.00 98.44 177 TYR A O 1
ATOM 1408 N N . ASP A 1 178 ? 16.986 1.179 -15.405 1.00 98.31 178 ASP A N 1
ATOM 1409 C CA . ASP A 1 178 ? 18.231 1.614 -14.777 1.00 98.31 178 ASP A CA 1
ATOM 1410 C C . ASP A 1 178 ? 17.996 1.962 -13.295 1.00 98.31 178 ASP A C 1
ATOM 1412 O O . ASP A 1 178 ? 18.853 1.736 -12.441 1.00 98.31 178 ASP A O 1
ATOM 1416 N N . ALA A 1 179 ? 16.792 2.448 -12.974 1.00 98.56 179 ALA A N 1
ATOM 1417 C CA . ALA A 1 179 ? 16.297 2.590 -11.610 1.00 98.56 179 ALA A CA 1
ATOM 1418 C C . ALA A 1 179 ? 14.760 2.517 -11.567 1.00 98.56 179 ALA A C 1
ATOM 1420 O O . ALA A 1 179 ? 14.086 2.827 -12.550 1.00 98.56 179 ALA A O 1
ATOM 1421 N N . ILE A 1 180 ? 14.176 2.134 -10.430 1.00 98.50 180 ILE A N 1
ATOM 1422 C CA . ILE A 1 180 ? 12.717 2.055 -10.229 1.00 98.50 180 ILE A CA 1
ATOM 1423 C C . ILE A 1 180 ? 12.285 2.770 -8.950 1.00 98.50 180 ILE A C 1
ATOM 1425 O O . ILE A 1 180 ? 13.037 2.850 -7.980 1.00 98.50 180 ILE A O 1
ATOM 1429 N N . VAL A 1 181 ? 11.039 3.251 -8.915 1.00 98.31 181 VAL A N 1
ATOM 1430 C CA . VAL A 1 181 ? 10.490 3.908 -7.720 1.00 98.31 181 VAL A CA 1
ATOM 1431 C C . VAL A 1 181 ? 9.666 2.949 -6.867 1.00 98.31 181 VAL A C 1
ATOM 1433 O O . VAL A 1 181 ? 8.623 2.441 -7.298 1.00 98.31 181 VAL A O 1
ATOM 1436 N N . LEU A 1 182 ? 10.063 2.785 -5.605 1.00 97.88 182 LEU A N 1
ATOM 1437 C CA . LEU A 1 182 ? 9.352 1.999 -4.593 1.00 97.88 182 LEU A CA 1
ATOM 1438 C C . LEU A 1 182 ? 8.954 2.876 -3.401 1.00 97.88 182 LEU A C 1
ATOM 1440 O O . LEU A 1 182 ? 9.616 3.852 -3.082 1.00 97.88 182 LEU A O 1
ATOM 1444 N N . ALA A 1 183 ? 7.862 2.538 -2.711 1.00 97.56 183 ALA A N 1
ATOM 1445 C CA . ALA A 1 183 ? 7.563 3.206 -1.441 1.00 97.56 183 ALA A CA 1
ATOM 1446 C C . ALA A 1 183 ? 8.540 2.703 -0.371 1.00 97.56 183 ALA A C 1
ATOM 1448 O O . ALA A 1 183 ? 8.665 1.488 -0.201 1.00 97.56 183 ALA A O 1
ATOM 1449 N N . LYS A 1 184 ? 9.158 3.594 0.411 1.00 98.38 184 LYS A N 1
ATOM 1450 C CA . LYS A 1 184 ? 10.075 3.184 1.489 1.00 98.38 184 LYS A CA 1
ATOM 1451 C C . LYS A 1 184 ? 9.388 2.276 2.508 1.00 98.38 184 LYS A C 1
ATOM 1453 O O . LYS A 1 184 ? 9.944 1.259 2.902 1.00 98.38 184 LYS A O 1
ATOM 1458 N N . ALA A 1 185 ? 8.131 2.571 2.845 1.00 98.19 185 ALA A N 1
ATOM 1459 C CA . ALA A 1 185 ? 7.320 1.716 3.711 1.00 98.19 185 ALA A CA 1
ATOM 1460 C C . ALA A 1 185 ? 7.125 0.288 3.163 1.00 98.19 185 ALA A C 1
ATOM 1462 O O . ALA A 1 185 ? 7.004 -0.644 3.950 1.00 98.19 185 ALA A O 1
ATOM 1463 N N . ALA A 1 186 ? 7.093 0.097 1.838 1.00 98.19 186 ALA A N 1
ATOM 1464 C CA . ALA A 1 186 ? 7.015 -1.241 1.254 1.00 98.19 186 ALA A CA 1
ATOM 1465 C C . ALA A 1 186 ? 8.339 -1.998 1.424 1.00 98.19 186 ALA A C 1
ATOM 1467 O O . ALA A 1 186 ? 8.318 -3.152 1.840 1.00 98.19 186 ALA A O 1
ATOM 1468 N N . SER A 1 187 ? 9.473 -1.329 1.186 1.00 98.19 187 SER A N 1
ATOM 1469 C CA . SER A 1 187 ? 10.806 -1.895 1.436 1.00 98.19 187 SER A CA 1
ATOM 1470 C C . S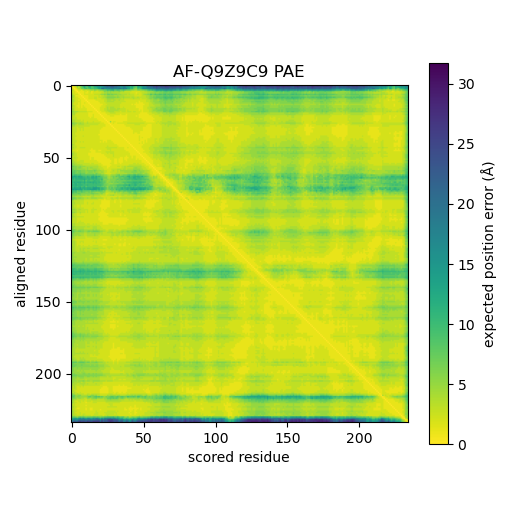ER A 1 187 ? 10.985 -2.312 2.897 1.00 98.19 187 SER A C 1
ATOM 1472 O O . SER A 1 187 ? 11.440 -3.418 3.160 1.00 98.19 187 SER A O 1
ATOM 1474 N N . LEU A 1 188 ? 10.558 -1.466 3.842 1.00 98.38 188 LEU A N 1
ATOM 1475 C CA . LEU A 1 188 ? 10.646 -1.750 5.278 1.00 98.38 188 LEU A CA 1
ATOM 1476 C C . LEU A 1 188 ? 9.801 -2.965 5.686 1.00 98.38 188 LEU A C 1
ATOM 1478 O O . LEU A 1 188 ? 10.302 -3.850 6.369 1.00 98.38 188 LEU A O 1
ATOM 1482 N N . ARG A 1 189 ? 8.543 -3.046 5.231 1.00 98.12 189 ARG A N 1
ATOM 1483 C CA . ARG A 1 189 ? 7.629 -4.166 5.543 1.00 98.12 189 ARG A CA 1
ATOM 1484 C C . ARG A 1 189 ? 8.097 -5.512 5.004 1.00 98.12 189 ARG A C 1
ATOM 1486 O O . ARG A 1 189 ? 7.768 -6.544 5.576 1.00 98.12 189 ARG A O 1
ATOM 1493 N N . LEU A 1 190 ? 8.805 -5.489 3.881 1.00 98.25 190 LEU A N 1
ATOM 1494 C CA . LEU A 1 190 ? 9.327 -6.679 3.217 1.00 98.25 190 LEU A CA 1
ATOM 1495 C C . LEU A 1 190 ? 10.783 -6.981 3.599 1.00 98.25 190 LEU A C 1
ATOM 1497 O O . LEU A 1 190 ? 11.353 -7.922 3.057 1.00 98.25 190 LEU A O 1
ATOM 1501 N N . HIS A 1 191 ? 11.381 -6.196 4.504 1.00 97.69 191 HIS A N 1
ATOM 1502 C CA . HIS A 1 191 ? 12.792 -6.302 4.894 1.00 97.69 191 HIS A CA 1
ATOM 1503 C C . HIS A 1 191 ? 13.741 -6.331 3.682 1.00 97.69 191 HIS A C 1
ATOM 1505 O O . HIS A 1 191 ? 14.682 -7.119 3.617 1.00 97.69 191 HIS A O 1
ATOM 1511 N N . LEU A 1 192 ? 13.457 -5.487 2.688 1.00 97.44 192 LEU A N 1
ATOM 1512 C CA . LEU A 1 192 ? 14.231 -5.423 1.454 1.00 97.44 192 LEU A CA 1
ATOM 1513 C C . LEU A 1 192 ? 15.476 -4.563 1.648 1.00 97.44 192 LEU A C 1
ATOM 1515 O O . LEU A 1 192 ? 15.389 -3.415 2.092 1.00 97.44 192 LEU A O 1
ATOM 1519 N N . HIS A 1 193 ? 16.614 -5.115 1.241 1.00 94.06 193 HIS A N 1
ATOM 1520 C CA . HIS A 1 193 ? 17.891 -4.424 1.175 1.00 94.06 193 HIS A CA 1
ATOM 1521 C C . HIS A 1 193 ? 18.197 -4.095 -0.283 1.00 94.06 193 HIS A C 1
ATOM 1523 O O . HIS A 1 193 ? 18.238 -4.988 -1.125 1.00 94.06 193 HIS A O 1
ATOM 1529 N N . HIS A 1 194 ? 18.398 -2.812 -0.567 1.00 95.75 194 HIS A N 1
ATOM 1530 C CA . HIS A 1 194 ? 18.752 -2.320 -1.896 1.00 95.75 194 HIS A CA 1
ATOM 1531 C C . HIS A 1 194 ? 20.245 -2.011 -1.913 1.00 95.75 194 HIS A C 1
ATOM 1533 O O . HIS A 1 194 ? 20.706 -1.306 -1.013 1.00 95.75 194 HIS A O 1
ATOM 1539 N N . ALA A 1 195 ? 20.988 -2.506 -2.909 1.00 94.25 195 ALA A N 1
ATOM 1540 C CA . ALA A 1 195 ? 22.428 -2.250 -3.025 1.00 94.25 195 ALA A CA 1
ATOM 1541 C C . ALA A 1 195 ? 22.724 -0.745 -3.093 1.00 94.25 195 ALA A C 1
ATOM 1543 O O . ALA A 1 195 ? 23.634 -0.247 -2.431 1.00 94.25 195 ALA A O 1
ATOM 1544 N N . TYR A 1 196 ? 21.887 -0.010 -3.831 1.00 97.19 196 TYR A N 1
ATOM 1545 C CA . TYR A 1 196 ? 21.895 1.442 -3.834 1.00 97.19 196 TYR A CA 1
ATOM 1546 C C . TYR A 1 196 ? 20.485 2.014 -4.016 1.00 97.19 196 TYR A C 1
ATOM 1548 O O . TYR A 1 196 ? 19.704 1.589 -4.872 1.00 97.19 196 TYR A O 1
ATOM 1556 N N . SER A 1 197 ? 20.139 2.991 -3.178 1.00 97.56 197 SER A N 1
ATOM 1557 C CA . SER A 1 197 ? 18.898 3.749 -3.311 1.00 97.56 197 SER A CA 1
ATOM 1558 C C . SER A 1 197 ? 19.044 5.144 -2.721 1.00 97.56 197 SER A C 1
ATOM 1560 O O . SER A 1 197 ? 19.772 5.331 -1.745 1.00 97.56 197 SER A O 1
ATOM 1562 N N . ILE A 1 198 ? 18.314 6.105 -3.283 1.00 97.12 198 ILE A N 1
ATOM 1563 C CA . ILE A 1 198 ? 18.159 7.442 -2.702 1.00 97.12 198 ILE A CA 1
ATOM 1564 C C . ILE A 1 198 ? 16.701 7.675 -2.325 1.00 97.12 198 ILE A C 1
ATOM 1566 O O . ILE A 1 198 ? 15.786 7.135 -2.950 1.00 97.12 198 ILE A O 1
ATOM 1570 N N . GLU A 1 199 ? 16.476 8.501 -1.311 1.00 98.38 199 GLU A N 1
ATOM 1571 C CA . GLU A 1 199 ? 15.143 9.015 -1.024 1.00 98.38 199 GLU A CA 1
ATOM 1572 C C . GLU A 1 199 ? 14.817 10.145 -2.008 1.00 98.38 199 GLU A C 1
ATOM 1574 O O . GLU A 1 199 ? 15.593 11.088 -2.164 1.00 98.38 199 GLU A O 1
ATOM 1579 N N . LEU A 1 200 ? 13.689 10.029 -2.709 1.00 98.31 200 LEU A N 1
ATOM 1580 C CA . LEU A 1 200 ? 13.199 11.079 -3.599 1.00 98.31 200 LEU A CA 1
ATOM 1581 C C . LEU A 1 200 ? 12.627 12.237 -2.776 1.00 98.31 200 LEU A C 1
ATOM 1583 O O . LEU A 1 200 ? 12.040 11.981 -1.730 1.00 98.31 200 LEU A O 1
ATOM 1587 N N . PRO A 1 201 ? 12.719 13.491 -3.249 1.00 97.69 201 PRO A N 1
ATOM 1588 C CA . PRO A 1 201 ? 12.109 14.621 -2.563 1.00 97.69 201 PRO A CA 1
ATOM 1589 C C . PRO A 1 201 ? 10.566 14.568 -2.616 1.00 97.69 201 PRO A C 1
ATOM 1591 O O . PRO A 1 201 ? 9.984 13.868 -3.455 1.00 97.69 201 PRO A O 1
ATOM 1594 N N . PRO A 1 202 ? 9.878 15.325 -1.738 1.00 97.12 202 PRO A N 1
ATOM 1595 C CA . PRO A 1 202 ? 8.430 15.524 -1.810 1.00 97.12 202 PRO A CA 1
ATOM 1596 C C . PRO A 1 202 ? 7.998 16.191 -3.139 1.00 97.12 202 PRO A C 1
ATOM 1598 O O . PRO A 1 202 ? 8.830 16.777 -3.831 1.00 97.12 202 PRO A O 1
ATOM 1601 N N . PRO A 1 203 ? 6.695 16.161 -3.493 1.00 96.12 203 PRO A N 1
ATOM 1602 C CA . PRO A 1 203 ? 5.561 15.757 -2.657 1.00 96.12 203 PRO A CA 1
ATOM 1603 C C . PRO A 1 203 ? 5.358 14.239 -2.564 1.00 96.12 203 PRO A C 1
ATOM 1605 O O . PRO A 1 203 ? 5.356 13.514 -3.563 1.00 96.12 203 PRO A O 1
ATOM 1608 N N . TYR A 1 204 ? 5.097 13.762 -1.344 1.00 95.94 204 TYR A N 1
ATOM 1609 C CA . TYR A 1 204 ? 4.651 12.392 -1.079 1.00 95.94 204 TYR A CA 1
ATOM 1610 C C . TYR A 1 204 ? 3.124 12.306 -1.082 1.00 95.94 204 TYR A C 1
ATOM 1612 O O . TYR A 1 204 ? 2.433 13.288 -0.823 1.00 95.94 204 TYR A O 1
ATOM 1620 N N . HIS A 1 205 ? 2.581 11.119 -1.350 1.00 94.12 205 HIS A N 1
ATOM 1621 C CA . HIS A 1 205 ? 1.147 10.898 -1.172 1.00 94.12 205 HIS A CA 1
ATOM 1622 C C . HIS A 1 205 ? 0.800 10.972 0.325 1.00 94.12 205 HIS A C 1
ATOM 1624 O O . HIS A 1 205 ? 1.446 10.296 1.125 1.00 94.12 205 HIS A O 1
ATOM 1630 N N . ALA A 1 206 ? -0.236 11.730 0.696 1.00 93.94 206 ALA A N 1
ATOM 1631 C CA . ALA A 1 206 ? -0.574 12.032 2.094 1.00 93.94 206 ALA A CA 1
ATOM 1632 C C . ALA A 1 206 ? -0.773 10.782 2.974 1.00 93.94 206 ALA A C 1
ATOM 1634 O O . ALA A 1 206 ? -0.372 10.758 4.131 1.00 93.94 206 ALA A O 1
ATOM 1635 N N . LEU A 1 207 ? -1.351 9.721 2.403 1.00 95.19 207 LEU A N 1
ATOM 1636 C CA . LEU A 1 207 ? -1.592 8.442 3.086 1.00 95.19 207 LEU A CA 1
ATOM 1637 C C . LEU A 1 207 ? -0.546 7.351 2.789 1.00 95.19 207 LEU A C 1
ATOM 1639 O O . LEU A 1 207 ? -0.763 6.178 3.108 1.00 95.19 207 LEU A O 1
ATOM 1643 N N . GLN A 1 208 ? 0.578 7.677 2.139 1.00 96.12 208 GLN A N 1
ATOM 1644 C CA . GLN A 1 208 ? 1.609 6.668 1.902 1.00 96.12 208 GLN A CA 1
ATOM 1645 C C . GLN A 1 208 ? 2.228 6.211 3.222 1.00 96.12 208 GLN A C 1
ATOM 1647 O O . GLN A 1 208 ? 2.571 7.019 4.074 1.00 96.12 208 GLN A O 1
ATOM 1652 N N . GLY A 1 209 ? 2.378 4.895 3.370 1.00 97.12 209 GLY A N 1
ATOM 1653 C CA . GLY A 1 209 ? 2.935 4.282 4.571 1.00 97.12 209 GLY A CA 1
ATOM 1654 C C . GLY A 1 209 ? 1.890 3.943 5.632 1.00 97.12 209 GLY A C 1
ATOM 1655 O O . GLY A 1 209 ? 2.162 3.061 6.443 1.00 97.12 209 GLY A O 1
ATOM 1656 N N . SER A 1 210 ? 0.698 4.538 5.585 1.00 97.81 210 SER A N 1
ATOM 1657 C CA . SER A 1 210 ? -0.435 4.174 6.443 1.00 97.81 210 SER A CA 1
ATOM 1658 C C . SER A 1 210 ? -1.226 2.987 5.892 1.00 97.81 210 SER A C 1
ATOM 1660 O O . SER A 1 210 ? -1.258 2.740 4.681 1.00 97.81 210 SER A O 1
ATOM 1662 N N . LEU A 1 211 ? -1.888 2.264 6.791 1.00 98.38 211 LEU A N 1
ATOM 1663 C CA . LEU A 1 211 ? -2.841 1.202 6.479 1.00 98.38 211 LEU A CA 1
ATOM 1664 C C . LEU A 1 211 ? -4.250 1.679 6.798 1.00 98.38 211 LEU A C 1
ATOM 1666 O O . LEU A 1 211 ? -4.448 2.380 7.788 1.00 98.38 211 LEU A O 1
ATOM 1670 N N . ALA A 1 212 ? -5.216 1.294 5.976 1.00 98.00 212 ALA A N 1
ATOM 1671 C CA . ALA A 1 212 ? -6.624 1.537 6.237 1.00 98.00 212 ALA A CA 1
ATOM 1672 C C . ALA A 1 212 ? -7.328 0.220 6.548 1.00 98.00 212 ALA A C 1
ATOM 1674 O O . ALA A 1 212 ? -7.131 -0.782 5.859 1.00 98.00 212 ALA A O 1
ATOM 1675 N N . ILE A 1 213 ? -8.145 0.248 7.594 1.00 98.44 213 ILE A N 1
ATOM 1676 C CA . ILE A 1 213 ? -8.992 -0.852 8.020 1.00 98.44 213 ILE A CA 1
ATOM 1677 C C . ILE A 1 213 ? -10.421 -0.472 7.658 1.00 98.44 213 ILE A C 1
ATOM 1679 O O . ILE A 1 213 ? -10.916 0.568 8.106 1.00 98.44 213 ILE A O 1
ATOM 1683 N N . THR A 1 214 ? -11.082 -1.309 6.869 1.00 98.31 214 THR A N 1
ATOM 1684 C CA . THR A 1 214 ? -12.478 -1.132 6.463 1.00 98.31 214 THR A CA 1
ATOM 1685 C C . THR A 1 214 ? -13.330 -2.282 6.987 1.00 98.31 214 THR A C 1
ATOM 1687 O O . THR A 1 214 ? -12.875 -3.422 7.083 1.00 98.31 214 THR A O 1
ATOM 1690 N N . ALA A 1 215 ? -14.569 -1.995 7.376 1.00 97.50 215 ALA A N 1
ATOM 1691 C CA . ALA A 1 215 ? -15.505 -3.008 7.856 1.00 97.50 215 ALA A CA 1
ATOM 1692 C C . ALA A 1 215 ? -16.945 -2.584 7.565 1.00 97.50 215 ALA A C 1
ATOM 1694 O O . ALA A 1 215 ? -17.256 -1.394 7.574 1.00 97.50 215 ALA A O 1
ATOM 1695 N N . LYS A 1 216 ? -17.824 -3.559 7.319 1.00 91.56 216 LYS A N 1
ATOM 1696 C CA . LYS A 1 216 ? -19.232 -3.308 6.985 1.00 91.56 216 LYS A CA 1
ATOM 1697 C C . LYS A 1 216 ? -20.086 -3.133 8.241 1.00 91.56 216 LYS A C 1
ATOM 1699 O O . LYS A 1 216 ? -20.494 -2.024 8.581 1.00 91.56 216 LYS A O 1
ATOM 1704 N N . ASP A 1 217 ? -20.352 -4.237 8.929 1.00 86.12 217 ASP A N 1
ATOM 1705 C CA . ASP A 1 217 ? -21.278 -4.273 10.056 1.00 86.12 217 ASP A CA 1
ATOM 1706 C C . ASP A 1 217 ? -20.600 -3.760 11.326 1.00 86.12 217 ASP A C 1
ATOM 1708 O O . ASP A 1 217 ? -19.391 -3.893 11.491 1.00 86.12 217 ASP A O 1
ATOM 1712 N N . HIS A 1 218 ? -21.371 -3.169 12.240 1.00 89.50 218 HIS A N 1
ATOM 1713 C CA . HIS A 1 218 ? -20.870 -2.687 13.533 1.00 89.50 218 HIS A CA 1
ATOM 1714 C C . HIS A 1 218 ? -19.669 -1.724 13.440 1.00 89.50 218 HIS A C 1
ATOM 1716 O O . HIS A 1 218 ? -18.811 -1.723 14.322 1.00 89.50 218 HIS A O 1
ATOM 1722 N N . ALA A 1 219 ? -19.613 -0.856 12.420 1.00 90.75 219 ALA A N 1
ATOM 1723 C CA . ALA A 1 219 ? -18.505 0.088 12.214 1.00 90.75 219 ALA A CA 1
ATOM 1724 C C . ALA A 1 219 ? -18.117 0.879 13.483 1.00 90.75 219 ALA A C 1
ATOM 1726 O O . ALA A 1 219 ? -16.937 1.093 13.744 1.00 90.75 219 ALA A O 1
ATOM 1727 N N . GLY A 1 220 ? -19.090 1.262 14.322 1.00 93.56 220 GLY A N 1
ATOM 1728 C CA . GLY A 1 220 ? -18.826 1.909 15.614 1.00 93.56 220 GLY A CA 1
ATOM 1729 C C . GLY A 1 220 ? -18.064 1.027 16.615 1.00 93.56 220 GLY A C 1
ATOM 1730 O O . GLY A 1 220 ? -17.184 1.521 17.315 1.00 93.56 220 GLY A O 1
ATOM 1731 N N . LYS A 1 221 ? -18.347 -0.280 16.658 1.00 94.50 221 LYS A N 1
ATOM 1732 C CA . LYS A 1 221 ? -17.631 -1.251 17.504 1.00 94.50 221 LYS A CA 1
ATOM 1733 C C . LYS A 1 221 ? -16.235 -1.530 16.963 1.00 94.50 221 LYS A C 1
ATOM 1735 O O . LYS A 1 221 ? -15.278 -1.542 17.728 1.00 94.50 221 LYS A O 1
ATOM 1740 N N . TRP A 1 222 ? -16.086 -1.644 15.645 1.00 95.62 222 TRP A N 1
ATOM 1741 C CA . TRP A 1 222 ? -14.760 -1.748 15.039 1.00 95.62 222 TRP A CA 1
ATOM 1742 C C . TRP A 1 222 ? -13.904 -0.513 15.324 1.00 95.62 222 TRP A C 1
ATOM 1744 O O . TRP A 1 222 ? -12.762 -0.660 15.747 1.00 95.62 222 TRP A O 1
ATOM 1754 N N . LYS A 1 223 ? -14.462 0.700 15.219 1.00 95.62 223 LYS A N 1
ATOM 1755 C CA . LYS A 1 223 ? -13.763 1.931 15.627 1.00 95.62 223 LYS A CA 1
ATOM 1756 C C . LYS A 1 223 ? -13.268 1.853 17.075 1.00 95.62 223 LYS A C 1
ATOM 1758 O O . LYS A 1 223 ? -12.130 2.226 17.340 1.00 95.62 223 LYS A O 1
ATOM 1763 N N . GLN A 1 224 ? -14.072 1.317 17.998 1.00 94.75 224 GLN A N 1
ATOM 1764 C CA . GLN A 1 224 ? -13.660 1.112 19.395 1.00 94.75 224 GLN A CA 1
ATOM 1765 C C . GLN A 1 224 ? -12.501 0.115 19.521 1.00 94.75 224 GLN A C 1
ATOM 1767 O O . GLN A 1 224 ? -11.507 0.426 20.176 1.00 94.75 224 GLN A O 1
ATOM 1772 N N . LEU A 1 225 ? -12.585 -1.042 18.855 1.00 95.56 225 LEU A N 1
ATOM 1773 C CA . LEU A 1 225 ? -11.522 -2.051 18.880 1.00 95.56 225 LEU A CA 1
ATOM 1774 C C . LEU A 1 225 ? -10.194 -1.490 18.349 1.00 95.56 225 LEU A C 1
ATOM 1776 O O . LEU A 1 225 ? -9.149 -1.704 18.961 1.00 95.56 225 LEU A O 1
ATOM 1780 N N . PHE A 1 226 ? -10.244 -0.750 17.239 1.00 96.06 226 PHE A N 1
ATOM 1781 C CA . PHE A 1 226 ? -9.072 -0.220 16.538 1.00 96.06 226 PHE A CA 1
ATOM 1782 C C . PHE A 1 226 ? -8.589 1.147 17.040 1.00 96.06 226 PHE A C 1
ATOM 1784 O O . PHE A 1 226 ? -7.533 1.604 16.599 1.00 96.06 226 PHE A O 1
ATOM 1791 N N . THR A 1 227 ? -9.295 1.782 17.984 1.00 95.31 227 THR A N 1
ATOM 1792 C CA . THR A 1 227 ? -8.894 3.078 18.564 1.00 95.31 227 THR A CA 1
ATOM 1793 C C . THR A 1 227 ? -7.418 3.114 18.988 1.00 95.31 227 THR A C 1
ATOM 1795 O O . THR A 1 227 ? -6.750 4.084 18.640 1.00 95.31 227 THR A O 1
ATOM 1798 N N . PRO A 1 228 ? -6.844 2.077 19.639 1.00 94.00 228 PRO A N 1
ATOM 1799 C CA . PRO A 1 228 ? -5.455 2.142 20.095 1.00 94.00 228 PRO A CA 1
ATOM 1800 C C . PRO A 1 228 ? -4.397 2.233 18.985 1.00 94.00 228 PRO A C 1
ATOM 1802 O O . PRO A 1 228 ? -3.273 2.649 19.257 1.00 94.00 228 PRO A O 1
ATOM 1805 N N . ILE A 1 229 ? -4.729 1.833 17.752 1.00 94.81 229 ILE A N 1
ATOM 1806 C CA . ILE A 1 229 ? -3.805 1.889 16.608 1.00 94.81 229 ILE A CA 1
ATOM 1807 C C . ILE A 1 229 ? -4.211 2.939 15.568 1.00 94.81 229 ILE A C 1
ATOM 1809 O O . ILE A 1 229 ? -3.501 3.132 14.578 1.00 94.81 229 ILE A O 1
ATOM 1813 N N . HIS A 1 230 ? -5.345 3.612 15.773 1.00 96.31 230 HIS A N 1
ATOM 1814 C CA . HIS A 1 230 ? -5.803 4.668 14.890 1.00 96.31 230 HIS A CA 1
ATOM 1815 C C . HIS A 1 2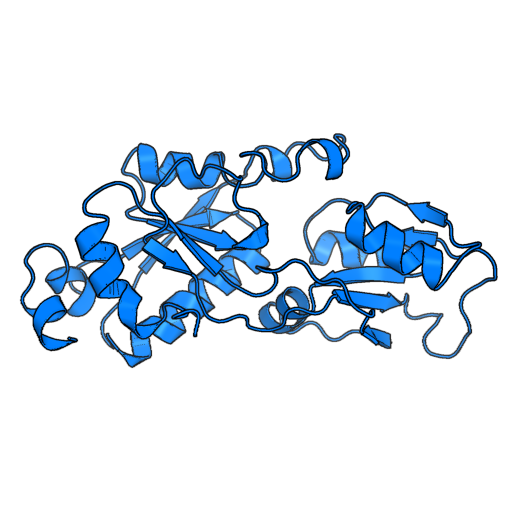30 ? -4.918 5.912 15.048 1.00 96.31 230 HIS A C 1
ATOM 1817 O O . HIS A 1 230 ? -4.656 6.396 16.148 1.00 96.31 230 HIS A O 1
ATOM 1823 N N . CYS A 1 231 ? -4.438 6.440 13.927 1.00 91.38 231 CYS A N 1
ATOM 1824 C CA . CYS A 1 231 ? -3.781 7.729 13.861 1.00 91.38 231 CYS A CA 1
ATOM 1825 C C . CYS A 1 231 ? -4.821 8.826 14.084 1.00 91.38 231 CYS A C 1
ATOM 1827 O O . CYS A 1 231 ? -5.548 9.194 13.165 1.00 91.38 231 CYS A O 1
ATOM 1829 N N . HIS A 1 232 ? -4.875 9.352 15.303 1.00 76.56 232 HIS A N 1
ATOM 1830 C CA . HIS A 1 232 ? -5.521 10.628 15.560 1.00 76.56 232 HIS A CA 1
ATOM 1831 C C . HIS A 1 232 ? -4.701 11.696 14.834 1.00 76.56 232 HIS A C 1
ATOM 1833 O O . HIS A 1 232 ? -3.557 11.949 15.206 1.00 76.56 232 HIS A O 1
ATOM 1839 N N . SER A 1 233 ? -5.233 12.238 13.741 1.00 62.34 233 SER A N 1
ATOM 1840 C CA . SER A 1 233 ? -4.713 13.471 13.157 1.00 62.34 233 SER A CA 1
ATOM 1841 C C . SER A 1 233 ? -4.739 14.542 14.246 1.00 62.34 233 SER A C 1
ATOM 1843 O O . SER A 1 233 ? -5.821 14.857 14.746 1.00 62.34 233 SER A O 1
ATOM 1845 N N . SER A 1 234 ? -3.556 15.002 14.659 1.00 41.38 234 SER A N 1
ATOM 1846 C CA . SER A 1 234 ? -3.395 16.220 15.456 1.00 41.38 234 SER A CA 1
ATOM 1847 C C . SER A 1 234 ? -3.935 17.430 14.705 1.00 41.38 234 SER A C 1
ATOM 1849 O O . SER A 1 234 ? -3.808 17.433 13.458 1.00 41.38 234 SER A O 1
#

Secondary structure (DSSP, 8-state):
-HHHHHH-TTTHHHHTTSS-EEEEEESSHHHHHHHHHHHHHHHTT-TT--EEEEEE--HHHH--SS-GGGSTTSGGGTHHHHHHHHTTS-SEEEEEGGGS-SS-SS-EEEEBPPS--PEEEEEPGGGSSSPPPSS-EEE---HHHHHHHHHH-TT-EEE---S-HHHHHHHHHTTS-SEEEEEHHHHHHTT---SSEEEPPSPPPTTTT-EEEEESTTHHHHHHHHGGGB----

Foldseek 3Di:
DLVCQCPDPVRNCQLQLVDAQEEFFAPALLGVLQVVVLVVLLCVSRVNHHHDYDHDHFQQQVDFPDQVQVQQLHCRRPVVRVVCQVVVVGQKYKDQPRRHHPDHPFDFLFKFDAPAQWKKWFFQLVCLPPPAPLAWEEEDRHPQVVVLCCVVRVNYDYDYDDDDPVSRVVCNNVVVGRIYIDQVLSCVSVVHDGSDMDTGDDDTDPRGRMMTMGGHPPSVSSSVSCVSRHDDDD

Radius of gyration: 19.29 Å; Cα contacts (8 Å, |Δi|>4): 456; chains: 1; bounding box: 51×35×50 Å

Solvent-accessible surface area (backbone atoms only — not comparable to full-atom values): 12680 Å² total; per-residue (Å²): 111,69,70,55,41,59,69,30,92,88,40,17,45,34,41,67,42,76,36,62,46,30,34,18,21,47,73,42,73,66,44,50,39,51,50,52,52,54,51,55,60,47,30,81,78,26,75,48,44,49,70,44,83,47,67,35,69,24,61,49,72,73,52,72,80,68,62,52,63,84,48,60,58,32,57,40,70,38,47,41,30,52,47,34,31,76,71,64,76,15,63,25,31,54,43,58,37,62,55,48,24,87,74,59,97,42,52,74,37,33,42,36,57,60,74,33,50,47,40,27,42,36,43,26,72,80,48,65,88,38,80,77,61,82,58,32,37,32,27,40,41,43,66,69,61,43,52,53,46,42,70,78,34,72,59,37,43,76,35,78,62,64,76,55,75,65,54,41,49,51,40,29,75,71,62,76,24,50,27,35,64,44,51,44,33,56,35,61,67,66,71,60,84,69,91,32,67,47,77,52,77,78,87,58,58,91,40,31,40,17,37,26,31,28,24,65,75,62,41,71,58,47,27,61,73,36,48,90,57,34,50,76,81,127

Sequence (234 aa):
MLSVCYSDPCLSDFCQGKRPLRIASRNSNLAKAQVHECISLLRSWYPKLWFQLSTTETTGDREKKIPLHLVENSYFFTDGVDALVHKGVCDLAIHSAKDLPETPSLPVVAITRCLHPADLLVYADHYVHEPLPLSPRLGSSSLRRSAVLKQLFPQGQILDIRGTIEERLDQLHRGHYDAIVLAKAASLRLHLHHAYSIELPPPYHALQGSLAITAKDHAGKWKQLFTPIHCHSS

pLDDT: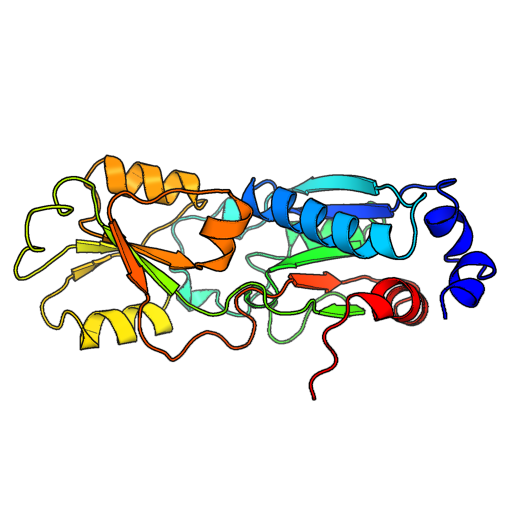 mean 94.76, std 6.35, range [41.38, 98.62]

InterPro domains:
  IPR000860 Porphobilinogen deaminase [PR00151] (60-80)
  IPR000860 Porphobilinogen deaminase [PR00151] (91-110)
  IPR000860 Porphobilinogen deaminase [PR00151] (137-154)
  IPR000860 Porphobilinogen deaminase [PR00151] (156-173)
  IPR000860 Porphobilinogen deaminase [PTHR11557] (18-232)
  IPR022417 Porphobilinogen deaminase, N-terminal [PF01379] (21-218)